Protein AF-A0A2D4NX53-F1 (afdb_monomer_lite)

pLDDT: mean 83.32, std 18.95, range [32.16, 97.94]

Foldseek 3Di:
DVVLLVLLVVLVVCVVLQVAQVNVVSLVVCVAPLNVVLVVVVVPDDPVSVVSSVVSVVCQPPPPLSVSVVCVQQVPFPDPDPLPPPDDDDDDDDDDDQRQHHHNCVSLVVVLVVLPVVDPQADPPRHGDVVSVVNNVSSVVVVVVNVVSNVPDDDDDDVVVVVVVVPDDDDDSVRSNVVSCVVPPDPVPDDD

Secondary structure (DSSP, 8-state):
-HHHHHHHHHHHHHHHTTBHHHHHHHHHHHHSHHHHT-HHHHHTS-HHHHHHHHHHHHTT--TTTTHHHHHHHHTTTT---TTS--S----PPP-------B--HHHHHHHHHHHHHHS-SEEGGGEE-HHHHHHHHHHHHHHHHHHHHHTT------HHHHHHHHTSPPPPHHHHHHHHHHHS--GGG---

Organism: Micrurus surinamensis (NCBI:txid129470)

Radius of gyration: 21.43 Å; chains: 1; bounding box: 48×53×54 Å

Structure (mmCIF, N/CA/C/O backbone):
data_AF-A0A2D4NX53-F1
#
_entry.id   AF-A0A2D4NX53-F1
#
loop_
_atom_site.group_PDB
_atom_site.id
_atom_site.type_symbol
_atom_site.label_atom_id
_atom_site.label_alt_id
_atom_site.label_comp_id
_atom_site.label_asym_id
_atom_site.label_entity_id
_atom_site.label_seq_id
_atom_site.pdbx_PDB_ins_code
_atom_site.Cartn_x
_atom_site.Cartn_y
_atom_site.Cartn_z
_atom_site.occupancy
_atom_site.B_iso_or_equiv
_atom_site.auth_seq_id
_atom_site.auth_comp_id
_atom_site.auth_asym_id
_atom_site.auth_atom_id
_atom_site.pdbx_PDB_model_num
ATOM 1 N N . ALA A 1 1 ? 14.267 -2.374 -16.738 1.00 88.69 1 ALA A N 1
ATOM 2 C CA . ALA A 1 1 ? 14.916 -1.382 -15.854 1.00 88.69 1 ALA A CA 1
ATOM 3 C C . ALA A 1 1 ? 14.133 -0.070 -15.796 1.00 88.69 1 ALA A C 1
ATOM 5 O O . ALA A 1 1 ? 13.622 0.245 -14.732 1.00 88.69 1 ALA A O 1
ATOM 6 N N . HIS A 1 2 ? 13.942 0.636 -16.919 1.00 96.00 2 HIS A N 1
ATOM 7 C CA . HIS A 1 2 ? 13.293 1.959 -16.938 1.00 96.00 2 HIS A CA 1
ATOM 8 C C . HIS A 1 2 ? 11.902 2.016 -16.270 1.00 96.00 2 HIS A C 1
ATOM 10 O O . HIS A 1 2 ? 11.605 2.949 -15.530 1.00 96.00 2 HIS A O 1
ATOM 16 N N . LEU A 1 3 ? 11.062 0.989 -16.457 1.00 96.31 3 LEU A N 1
ATOM 17 C CA . LEU A 1 3 ? 9.762 0.910 -15.774 1.00 96.31 3 LEU A CA 1
ATOM 18 C C . LEU A 1 3 ? 9.896 0.815 -14.244 1.00 96.31 3 LEU A C 1
ATOM 20 O O . LEU A 1 3 ? 9.135 1.466 -13.535 1.00 96.31 3 LEU A O 1
ATOM 24 N N . LEU A 1 4 ? 10.874 0.057 -13.729 1.00 96.50 4 LEU A N 1
ATOM 25 C CA . LEU A 1 4 ? 11.139 -0.009 -12.285 1.00 96.50 4 LEU A CA 1
ATOM 26 C C . LEU A 1 4 ? 11.590 1.354 -11.761 1.00 96.50 4 LEU A C 1
ATOM 28 O O . LEU A 1 4 ? 11.093 1.817 -10.739 1.00 96.50 4 LEU A O 1
ATOM 32 N N . GLU A 1 5 ? 12.484 2.027 -12.487 1.00 97.50 5 GLU A N 1
ATOM 33 C CA . GLU A 1 5 ? 12.945 3.369 -12.125 1.00 97.50 5 GLU A CA 1
ATOM 34 C C . GLU A 1 5 ? 11.786 4.359 -12.057 1.00 97.50 5 GLU A C 1
ATOM 36 O O . GLU A 1 5 ? 11.667 5.110 -11.088 1.00 97.50 5 GLU A O 1
ATOM 41 N N . LYS A 1 6 ? 10.888 4.311 -13.047 1.00 97.62 6 LYS A N 1
ATOM 42 C CA . LYS A 1 6 ? 9.701 5.158 -13.082 1.00 97.62 6 LYS A CA 1
ATOM 43 C C . LYS A 1 6 ? 8.789 4.908 -11.881 1.00 97.62 6 LYS A C 1
ATOM 45 O O . LYS A 1 6 ? 8.356 5.871 -11.253 1.00 97.62 6 LYS A O 1
ATOM 50 N N . TRP A 1 7 ? 8.526 3.652 -11.521 1.00 97.94 7 TRP A N 1
ATOM 51 C CA . TRP A 1 7 ? 7.705 3.326 -10.349 1.00 97.94 7 TRP A CA 1
ATOM 52 C C . TRP A 1 7 ? 8.353 3.744 -9.028 1.00 97.94 7 TRP A C 1
ATOM 54 O O . TRP A 1 7 ? 7.657 4.245 -8.149 1.00 97.94 7 TRP A O 1
ATOM 64 N N . ILE A 1 8 ? 9.678 3.642 -8.903 1.00 97.56 8 ILE A N 1
ATOM 65 C CA . ILE A 1 8 ? 10.407 4.139 -7.725 1.00 97.56 8 ILE A CA 1
ATOM 66 C C . ILE A 1 8 ? 10.317 5.671 -7.629 1.00 97.56 8 ILE A C 1
ATOM 68 O O . ILE A 1 8 ? 10.127 6.216 -6.542 1.00 97.56 8 ILE A O 1
ATOM 72 N N . GLN A 1 9 ? 10.392 6.383 -8.756 1.00 97.62 9 GLN A N 1
ATOM 73 C CA . GLN A 1 9 ? 10.167 7.832 -8.780 1.00 97.62 9 GLN A CA 1
ATOM 74 C C . GLN A 1 9 ? 8.735 8.191 -8.371 1.00 97.62 9 GLN A C 1
ATOM 76 O O . GLN A 1 9 ? 8.547 9.112 -7.577 1.00 97.62 9 GLN A O 1
ATOM 81 N N . ILE A 1 10 ? 7.733 7.460 -8.875 1.00 97.75 10 ILE A N 1
ATOM 82 C CA . ILE A 1 10 ? 6.325 7.649 -8.495 1.00 97.75 10 ILE A CA 1
ATOM 83 C C . ILE A 1 10 ? 6.145 7.406 -6.992 1.00 97.75 10 ILE A C 1
ATOM 85 O O . ILE A 1 10 ? 5.518 8.225 -6.327 1.00 97.75 10 ILE A O 1
ATOM 89 N N . ALA A 1 11 ? 6.759 6.361 -6.431 1.00 97.44 11 ALA A N 1
ATOM 90 C CA . ALA A 1 11 ? 6.771 6.126 -4.988 1.00 97.44 11 ALA A CA 1
ATOM 91 C C . ALA A 1 11 ? 7.357 7.330 -4.224 1.00 97.44 11 ALA A C 1
ATOM 93 O O . ALA A 1 11 ? 6.760 7.807 -3.260 1.00 97.44 11 ALA A O 1
ATOM 94 N N . GLY A 1 12 ? 8.468 7.900 -4.700 1.00 96.06 12 GLY A N 1
ATOM 95 C CA . GLY A 1 12 ? 9.024 9.141 -4.151 1.00 96.06 12 GLY A CA 1
ATOM 96 C C . GLY A 1 12 ? 8.033 10.315 -4.167 1.00 96.06 12 GLY A C 1
ATOM 97 O O . GLY A 1 12 ? 7.919 11.033 -3.175 1.00 96.06 12 GLY A O 1
ATOM 98 N N . GLN A 1 13 ? 7.255 10.474 -5.242 1.00 96.31 13 GLN A N 1
ATOM 99 C CA . GLN A 1 13 ? 6.197 11.492 -5.313 1.00 96.31 13 GLN A CA 1
ATOM 100 C C . GLN A 1 13 ? 5.045 11.200 -4.342 1.00 96.31 13 GLN A C 1
ATOM 102 O O . GLN A 1 13 ? 4.570 12.113 -3.670 1.00 96.31 13 GLN A O 1
ATOM 107 N N . CYS A 1 14 ? 4.633 9.937 -4.189 1.00 95.00 14 CYS A N 1
ATOM 108 C CA . CYS A 1 14 ? 3.650 9.546 -3.176 1.00 95.00 14 CYS A CA 1
ATOM 109 C C . CYS A 1 14 ? 4.136 9.886 -1.759 1.00 95.00 14 CYS A C 1
ATOM 111 O O . CYS A 1 14 ? 3.351 10.389 -0.956 1.00 95.00 14 CYS A O 1
ATOM 113 N N . ARG A 1 15 ? 5.431 9.691 -1.460 1.00 92.38 15 ARG A N 1
ATOM 114 C CA . ARG A 1 15 ? 6.030 10.101 -0.178 1.00 92.38 15 ARG A CA 1
ATOM 115 C C . ARG A 1 15 ? 5.965 11.613 0.030 1.00 92.38 15 ARG A C 1
ATOM 117 O O . ARG A 1 15 ? 5.616 12.041 1.131 1.00 92.38 15 ARG A O 1
ATOM 124 N N . ALA A 1 16 ? 6.298 12.396 -0.997 1.00 91.62 16 ALA A N 1
ATOM 125 C CA . ALA A 1 16 ? 6.259 13.858 -0.948 1.00 91.62 16 ALA A CA 1
ATOM 126 C C . ALA A 1 16 ? 4.829 14.388 -0.751 1.00 91.62 16 ALA A C 1
ATOM 128 O O . ALA A 1 16 ? 4.609 15.297 0.041 1.00 91.62 16 ALA A O 1
ATOM 129 N N . LEU A 1 17 ? 3.844 13.754 -1.394 1.00 92.06 17 LEU A N 1
ATOM 130 C CA . LEU A 1 17 ? 2.420 14.052 -1.220 1.00 92.06 17 LEU A CA 1
ATOM 131 C C . LEU A 1 17 ? 1.829 13.487 0.079 1.00 92.06 17 LEU A C 1
ATOM 133 O O . LEU A 1 17 ? 0.631 13.627 0.296 1.00 92.06 17 LEU A O 1
ATOM 137 N N . ARG A 1 18 ? 2.617 12.810 0.924 1.00 90.94 18 ARG A N 1
ATOM 138 C CA . ARG A 1 18 ? 2.132 12.120 2.135 1.00 90.94 18 ARG A CA 1
ATOM 139 C C . ARG A 1 18 ? 1.000 11.120 1.854 1.00 90.94 18 ARG A C 1
ATOM 141 O O . ARG A 1 18 ? 0.143 10.872 2.700 1.00 90.94 18 ARG A O 1
ATOM 148 N N . ASN A 1 19 ? 1.010 10.513 0.668 1.00 94.00 19 ASN A N 1
ATOM 149 C CA . ASN A 1 19 ? 0.158 9.381 0.333 1.00 94.00 19 ASN A CA 1
ATOM 150 C C . ASN A 1 19 ? 0.895 8.076 0.661 1.00 94.00 19 ASN A C 1
ATOM 152 O O . ASN A 1 19 ? 1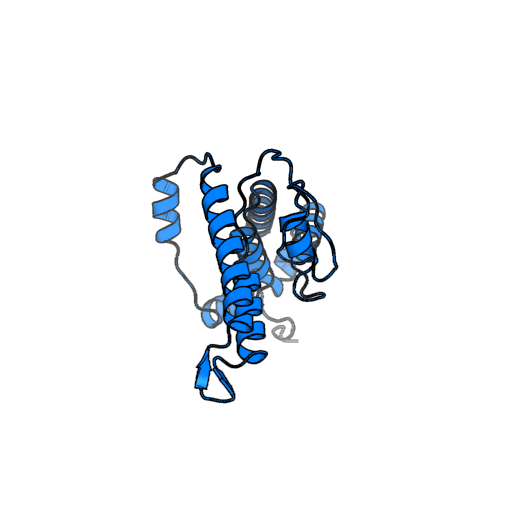.501 7.432 -0.201 1.00 94.00 19 ASN A O 1
ATOM 156 N N . PHE A 1 20 ? 0.858 7.711 1.941 1.00 92.06 20 PHE A N 1
ATOM 157 C CA . PHE A 1 20 ? 1.510 6.517 2.472 1.00 92.06 20 PHE A CA 1
ATOM 158 C C . PHE A 1 20 ? 0.825 5.232 2.011 1.00 92.06 20 PHE A C 1
ATOM 160 O O . PHE A 1 20 ? 1.507 4.228 1.824 1.00 92.06 20 PHE A O 1
ATOM 167 N N . SER A 1 21 ? -0.485 5.271 1.747 1.00 94.00 21 SER A N 1
ATOM 168 C CA . SER A 1 21 ? -1.210 4.120 1.200 1.00 94.00 21 SER A CA 1
ATOM 169 C C . SER A 1 21 ? -0.663 3.696 -0.165 1.00 94.00 21 SER A C 1
ATOM 171 O O . SER A 1 21 ? -0.314 2.534 -0.359 1.00 94.00 21 SER A O 1
ATOM 173 N N . SER A 1 22 ? -0.566 4.625 -1.121 1.00 96.06 22 SER A N 1
ATOM 174 C CA . SER A 1 22 ? -0.050 4.310 -2.460 1.00 96.06 22 SER A CA 1
ATOM 175 C C . SER A 1 22 ? 1.453 4.053 -2.454 1.00 96.06 22 SER A C 1
ATOM 177 O O . SER A 1 22 ? 1.920 3.192 -3.193 1.00 96.06 22 SER A O 1
ATOM 179 N N . LEU A 1 23 ? 2.207 4.758 -1.604 1.00 95.69 23 LEU A N 1
ATOM 180 C CA . LEU A 1 23 ? 3.628 4.484 -1.409 1.00 95.69 23 LEU A CA 1
ATOM 181 C C . LEU A 1 23 ? 3.852 3.030 -0.977 1.00 95.69 23 LEU A C 1
ATOM 183 O O . LEU A 1 23 ? 4.628 2.330 -1.623 1.00 95.69 23 LEU A O 1
ATOM 187 N N . TYR A 1 24 ? 3.148 2.570 0.062 1.00 94.25 24 TYR A N 1
ATOM 188 C CA . TYR A 1 24 ? 3.252 1.189 0.526 1.00 94.25 24 TYR A CA 1
ATOM 189 C C . TYR A 1 24 ? 2.844 0.204 -0.571 1.00 94.25 24 TYR A C 1
ATOM 191 O O . TYR A 1 24 ? 3.611 -0.698 -0.881 1.00 94.25 24 TYR A O 1
ATOM 199 N N . ALA A 1 25 ? 1.715 0.439 -1.250 1.00 96.19 25 ALA A N 1
ATOM 200 C CA . ALA A 1 25 ? 1.255 -0.429 -2.336 1.00 96.19 25 ALA A CA 1
ATOM 201 C C . ALA A 1 25 ? 2.303 -0.605 -3.453 1.00 96.19 25 ALA A C 1
ATOM 203 O O . ALA A 1 25 ? 2.531 -1.724 -3.914 1.00 96.19 25 ALA A O 1
ATOM 204 N N . ILE A 1 26 ? 2.976 0.476 -3.870 1.00 97.31 26 ILE A N 1
ATOM 205 C CA . ILE A 1 26 ? 4.038 0.405 -4.886 1.00 97.31 26 ILE A CA 1
ATOM 206 C C . ILE A 1 26 ? 5.251 -0.361 -4.350 1.00 97.31 26 ILE A C 1
ATOM 208 O O . ILE A 1 26 ? 5.789 -1.216 -5.052 1.00 97.31 26 ILE A O 1
ATOM 212 N N . LEU A 1 27 ? 5.692 -0.073 -3.121 1.00 95.69 27 LEU A N 1
ATOM 213 C CA . LEU A 1 27 ? 6.845 -0.750 -2.524 1.00 95.69 27 LEU A CA 1
ATOM 214 C C . LEU A 1 27 ? 6.589 -2.252 -2.367 1.00 95.69 27 LEU A C 1
ATOM 216 O O . LEU A 1 27 ? 7.402 -3.042 -2.841 1.00 95.69 27 LEU A O 1
ATOM 220 N N . SER A 1 28 ? 5.442 -2.643 -1.812 1.00 94.56 28 SER A N 1
ATOM 221 C CA . SER A 1 28 ? 5.039 -4.045 -1.668 1.00 94.56 28 SER A CA 1
ATOM 222 C C . SER A 1 28 ? 4.941 -4.752 -3.020 1.00 94.56 28 SER A C 1
ATOM 224 O O . S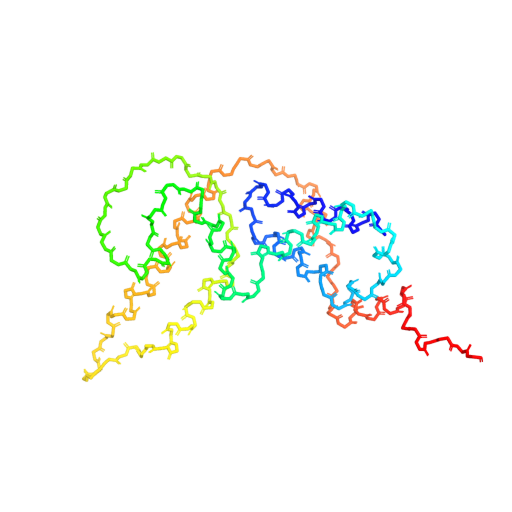ER A 1 28 ? 5.402 -5.883 -3.153 1.00 94.56 28 SER A O 1
ATOM 226 N N . ALA A 1 29 ? 4.424 -4.087 -4.061 1.00 96.00 29 ALA A N 1
ATOM 227 C CA . ALA A 1 29 ? 4.395 -4.654 -5.408 1.00 96.00 29 ALA A CA 1
ATOM 228 C C . ALA A 1 29 ? 5.812 -4.900 -5.955 1.00 96.00 29 ALA A C 1
ATOM 230 O O . ALA A 1 29 ? 6.099 -5.988 -6.457 1.00 96.00 29 ALA A O 1
ATOM 231 N N . LEU A 1 30 ? 6.723 -3.931 -5.813 1.00 96.44 30 LEU A N 1
ATOM 232 C CA . LEU A 1 30 ? 8.123 -4.063 -6.239 1.00 96.44 30 LEU A CA 1
ATOM 233 C C . LEU A 1 30 ? 8.899 -5.120 -5.432 1.00 96.44 30 LEU A C 1
ATOM 235 O O . LEU A 1 30 ? 9.822 -5.738 -5.965 1.00 96.44 30 LEU A O 1
ATOM 239 N N . GLN A 1 31 ? 8.529 -5.326 -4.167 1.00 95.06 31 GLN A N 1
ATOM 240 C CA . GLN A 1 31 ? 9.089 -6.348 -3.277 1.00 95.06 31 GLN A CA 1
ATOM 241 C C . GLN A 1 31 ? 8.442 -7.728 -3.458 1.00 95.06 31 GLN A C 1
ATOM 243 O O . GLN A 1 31 ? 8.990 -8.714 -2.970 1.00 95.06 31 GLN A O 1
ATOM 248 N N . SER A 1 32 ? 7.320 -7.826 -4.178 1.00 95.31 32 SER A N 1
ATOM 249 C CA . SER A 1 32 ? 6.665 -9.105 -4.449 1.00 95.31 32 SER A CA 1
ATOM 250 C C . SER A 1 32 ? 7.597 -10.067 -5.188 1.00 95.31 32 SER A C 1
ATOM 252 O O . SER A 1 32 ? 8.436 -9.658 -6.000 1.00 95.31 32 SER A O 1
ATOM 254 N N . ASN A 1 33 ? 7.412 -11.368 -4.959 1.00 93.25 33 ASN A N 1
ATOM 255 C CA . ASN A 1 33 ? 8.258 -12.412 -5.539 1.00 93.25 33 ASN A CA 1
ATOM 256 C C . ASN A 1 33 ? 8.367 -12.311 -7.064 1.00 93.25 33 ASN A C 1
ATOM 258 O O . ASN A 1 33 ? 9.451 -12.495 -7.614 1.00 93.25 33 ASN A O 1
ATOM 262 N N . SER A 1 34 ? 7.267 -11.976 -7.743 1.00 95.19 34 SER A N 1
ATOM 263 C CA . SER A 1 34 ? 7.218 -11.847 -9.203 1.00 95.19 34 SER A CA 1
ATOM 264 C C . SER A 1 34 ? 8.124 -10.733 -9.751 1.00 95.19 34 SER A C 1
ATOM 266 O O . SER A 1 34 ? 8.661 -10.871 -10.849 1.00 95.19 34 SER A O 1
ATOM 268 N N . ILE A 1 35 ? 8.375 -9.665 -8.987 1.00 96.12 35 ILE A N 1
ATOM 269 C CA . ILE A 1 35 ? 9.220 -8.542 -9.420 1.00 96.12 35 ILE A CA 1
ATOM 270 C C . ILE A 1 35 ? 10.621 -8.633 -8.808 1.00 96.12 35 ILE A C 1
ATOM 272 O O . ILE A 1 35 ? 11.620 -8.476 -9.514 1.00 96.12 35 ILE A O 1
ATOM 276 N N . TYR A 1 36 ? 10.737 -8.924 -7.512 1.00 94.25 36 TYR A N 1
ATOM 277 C CA . TYR A 1 36 ? 12.011 -8.902 -6.784 1.00 94.25 36 TYR A CA 1
ATOM 278 C C . TYR A 1 36 ? 13.008 -9.988 -7.236 1.00 94.25 36 TYR A C 1
ATOM 280 O O . TYR A 1 36 ? 14.232 -9.855 -7.072 1.00 94.25 36 TYR A O 1
ATOM 288 N N . ARG A 1 37 ? 12.505 -11.069 -7.847 1.00 94.88 37 ARG A N 1
ATOM 289 C CA . ARG A 1 37 ? 13.334 -12.147 -8.405 1.00 94.88 37 ARG A CA 1
ATOM 290 C C . ARG A 1 37 ? 14.078 -11.775 -9.687 1.00 94.88 37 ARG A C 1
ATOM 292 O O . ARG A 1 37 ? 15.045 -12.454 -10.008 1.00 94.88 37 ARG A O 1
ATOM 299 N N . LEU A 1 38 ? 13.664 -10.719 -10.397 1.00 94.94 38 LEU A N 1
ATOM 300 C CA . LEU A 1 38 ? 14.214 -10.308 -11.699 1.00 94.94 38 LEU A CA 1
ATOM 301 C C . LEU A 1 38 ? 15.618 -9.683 -11.562 1.00 94.94 38 LEU A C 1
ATOM 303 O O . LEU A 1 38 ? 15.813 -8.480 -11.761 1.00 94.94 38 LEU A O 1
ATOM 307 N N . LYS A 1 39 ? 16.606 -10.473 -11.122 1.00 94.50 39 LYS A N 1
ATOM 308 C CA . LYS A 1 39 ? 17.931 -9.989 -10.706 1.00 94.50 39 LYS A CA 1
ATOM 309 C C . LYS A 1 39 ? 18.658 -9.247 -11.821 1.00 94.50 39 LYS A C 1
ATOM 311 O O . LYS A 1 39 ? 19.321 -8.251 -11.528 1.00 94.50 39 LYS A O 1
ATOM 316 N N . ARG A 1 40 ? 18.512 -9.667 -13.083 1.00 94.06 40 ARG A N 1
ATOM 317 C CA . ARG A 1 40 ? 19.158 -8.985 -14.218 1.00 94.06 40 ARG A CA 1
ATOM 318 C C . ARG A 1 40 ? 18.520 -7.619 -14.445 1.00 94.06 40 ARG A C 1
ATOM 320 O O . ARG A 1 40 ? 19.229 -6.623 -14.588 1.00 94.06 40 ARG A O 1
ATOM 327 N N . THR A 1 41 ? 17.191 -7.549 -14.395 1.00 95.19 41 THR A N 1
ATOM 328 C CA . THR A 1 41 ? 16.451 -6.289 -14.511 1.00 95.19 41 THR A CA 1
ATOM 329 C C . THR A 1 41 ? 16.798 -5.320 -13.380 1.00 95.19 41 THR A C 1
ATOM 331 O O . THR A 1 41 ? 17.019 -4.142 -13.660 1.00 95.19 41 THR A O 1
ATOM 334 N N . TRP A 1 42 ? 16.900 -5.795 -12.132 1.00 95.75 42 TRP A N 1
ATOM 335 C CA . TRP A 1 42 ? 17.310 -4.984 -10.977 1.00 95.75 42 TRP A CA 1
ATOM 336 C C . TRP A 1 42 ? 18.772 -4.529 -11.049 1.00 95.75 42 TRP A C 1
ATOM 338 O O . TRP A 1 42 ? 19.082 -3.411 -10.637 1.00 95.75 42 TRP A O 1
ATOM 348 N N . ALA A 1 43 ? 19.673 -5.349 -11.595 1.00 95.25 43 ALA A N 1
ATOM 349 C CA . ALA A 1 43 ? 21.070 -4.966 -11.801 1.00 95.25 43 ALA A CA 1
ATOM 350 C C . ALA A 1 43 ? 21.214 -3.804 -12.799 1.00 95.25 43 ALA A C 1
ATOM 352 O O . ALA A 1 43 ? 22.087 -2.954 -12.623 1.00 95.25 43 ALA A O 1
ATOM 353 N N . ALA A 1 44 ? 20.324 -3.738 -13.794 1.00 96.00 44 ALA A N 1
ATOM 354 C CA . ALA A 1 44 ? 20.274 -2.674 -14.794 1.00 96.00 44 ALA A CA 1
ATOM 355 C C . ALA A 1 44 ? 19.606 -1.370 -14.304 1.00 96.00 44 ALA A C 1
ATOM 357 O O . ALA A 1 44 ? 19.600 -0.388 -15.039 1.00 96.00 44 ALA A O 1
ATOM 358 N N . VAL A 1 45 ? 19.042 -1.337 -13.089 1.00 96.31 45 VAL A N 1
ATOM 359 C CA . VAL A 1 45 ? 18.502 -0.111 -12.472 1.00 96.31 45 VAL A CA 1
ATOM 360 C C . VAL A 1 45 ? 19.646 0.748 -11.929 1.00 96.31 45 VAL A C 1
ATOM 362 O O . VAL A 1 45 ? 20.553 0.240 -11.248 1.00 96.31 45 VAL A O 1
ATOM 365 N N . ASN A 1 46 ? 19.571 2.062 -12.158 1.00 95.50 46 ASN A N 1
ATOM 366 C CA . ASN A 1 46 ? 20.528 3.027 -11.619 1.00 95.50 46 ASN A CA 1
ATOM 367 C C . ASN A 1 46 ? 20.723 2.844 -10.094 1.00 95.50 46 ASN A C 1
ATOM 369 O O . ASN A 1 46 ? 19.773 2.636 -9.333 1.00 95.50 46 ASN A O 1
ATOM 373 N N . LYS A 1 47 ? 21.983 2.909 -9.643 1.00 94.69 47 LYS A N 1
ATOM 374 C CA . LYS A 1 47 ? 22.373 2.809 -8.229 1.00 94.69 47 LYS A CA 1
ATOM 375 C C . LYS A 1 47 ? 21.644 3.828 -7.344 1.00 94.69 47 LYS A C 1
ATOM 377 O O . LYS A 1 47 ? 21.195 3.452 -6.263 1.00 94.69 47 LYS A O 1
ATOM 382 N N . ASP A 1 48 ? 21.462 5.063 -7.804 1.00 95.31 48 ASP A N 1
ATOM 383 C CA . ASP A 1 48 ? 20.792 6.123 -7.037 1.00 95.31 48 ASP A CA 1
ATOM 384 C C . ASP A 1 48 ? 19.303 5.828 -6.848 1.00 95.31 48 ASP A C 1
ATOM 386 O O . ASP A 1 48 ? 18.743 5.986 -5.758 1.00 95.31 48 ASP A O 1
ATOM 390 N N . THR A 1 49 ? 18.659 5.321 -7.899 1.00 94.62 49 THR A N 1
ATOM 391 C CA . THR A 1 49 ? 17.257 4.905 -7.850 1.00 94.62 49 THR A CA 1
ATOM 392 C C . THR A 1 49 ? 17.079 3.693 -6.942 1.00 94.62 49 THR A C 1
ATOM 394 O O . THR A 1 49 ? 16.161 3.675 -6.125 1.00 94.62 49 THR A O 1
ATOM 397 N N . ARG A 1 50 ? 18.002 2.721 -6.985 1.00 93.31 50 ARG A N 1
ATOM 398 C CA . ARG A 1 50 ? 18.016 1.605 -6.026 1.00 93.31 50 ARG A CA 1
ATOM 399 C C . ARG A 1 50 ? 18.192 2.086 -4.588 1.00 93.31 50 ARG A C 1
ATOM 401 O O . ARG A 1 50 ? 17.452 1.647 -3.718 1.00 93.31 50 ARG A O 1
ATOM 408 N N . SER A 1 51 ? 19.120 3.008 -4.331 1.00 94.50 51 SER A N 1
ATOM 409 C CA . SER A 1 51 ? 19.314 3.605 -3.001 1.00 94.50 51 SER A CA 1
ATOM 410 C C . SER A 1 51 ? 18.044 4.304 -2.503 1.00 94.50 51 SER A C 1
ATOM 412 O O . SER A 1 51 ? 17.632 4.115 -1.360 1.00 94.50 51 SER A O 1
ATOM 414 N N . SER A 1 52 ? 17.366 5.044 -3.383 1.00 94.38 52 SER A N 1
ATOM 415 C CA . SER A 1 52 ? 16.086 5.693 -3.074 1.00 94.38 52 SER A CA 1
ATOM 416 C C . SER A 1 52 ? 14.999 4.676 -2.723 1.00 94.38 52 SER A C 1
ATOM 418 O O . SER A 1 52 ? 14.295 4.856 -1.733 1.00 94.38 52 SER A O 1
ATOM 420 N N . PHE A 1 53 ? 14.899 3.576 -3.473 1.00 94.62 53 PHE A N 1
ATOM 421 C CA . PHE A 1 53 ? 13.982 2.477 -3.167 1.00 94.62 53 PHE A CA 1
ATOM 422 C C . PHE A 1 53 ? 14.244 1.861 -1.787 1.00 94.62 53 PHE A C 1
ATOM 424 O O . PHE A 1 53 ? 13.302 1.669 -1.018 1.00 94.62 53 PHE A O 1
ATOM 431 N N . TRP A 1 54 ? 15.510 1.614 -1.433 1.00 91.88 54 TRP A N 1
ATOM 432 C CA . TRP A 1 54 ? 15.865 1.111 -0.103 1.00 91.88 54 TRP A CA 1
ATOM 433 C C . TRP A 1 54 ? 15.461 2.089 1.001 1.00 91.88 54 TRP A C 1
ATOM 435 O O . TRP A 1 54 ? 14.799 1.680 1.950 1.00 91.88 54 TRP A O 1
ATOM 445 N N . LYS A 1 55 ? 15.772 3.384 0.851 1.00 91.44 55 LYS A N 1
ATOM 446 C CA . LYS A 1 55 ? 15.376 4.428 1.813 1.00 91.44 55 LYS A CA 1
ATOM 447 C C . LYS A 1 55 ? 13.859 4.507 1.993 1.00 91.44 55 LYS A C 1
ATOM 449 O O . LYS A 1 55 ? 13.387 4.599 3.119 1.00 91.44 55 LYS A O 1
ATOM 454 N N . LEU A 1 56 ? 13.098 4.450 0.898 1.00 92.00 56 LEU A N 1
ATOM 455 C CA . LEU A 1 56 ? 11.633 4.446 0.947 1.00 92.00 56 LEU A CA 1
ATOM 456 C C . LEU A 1 56 ? 11.090 3.184 1.629 1.00 92.00 56 LEU A C 1
ATOM 458 O O . LEU A 1 56 ? 10.135 3.275 2.391 1.00 92.00 56 LEU A O 1
ATOM 462 N N . SER A 1 57 ? 11.719 2.029 1.405 1.00 89.25 57 SER A N 1
ATOM 463 C CA . SER A 1 57 ? 11.321 0.759 2.026 1.00 89.25 57 SER A CA 1
ATOM 464 C C . SER A 1 57 ? 11.493 0.766 3.548 1.00 89.25 57 SER A C 1
ATOM 466 O O . SER A 1 57 ? 10.656 0.211 4.251 1.00 89.25 57 SER A O 1
ATOM 468 N N . GLN A 1 58 ? 12.520 1.447 4.073 1.00 87.00 58 GLN A N 1
ATOM 469 C CA . GLN A 1 58 ? 12.753 1.562 5.523 1.00 87.00 58 GLN A CA 1
ATOM 470 C C . GLN A 1 58 ? 11.627 2.299 6.271 1.00 87.00 58 GLN A C 1
ATOM 472 O O . GLN A 1 58 ? 11.463 2.116 7.475 1.00 87.00 58 GLN A O 1
ATOM 477 N N . ILE A 1 59 ? 10.818 3.105 5.573 1.00 83.81 59 ILE A N 1
ATOM 478 C CA . ILE A 1 59 ? 9.662 3.797 6.168 1.00 83.81 59 ILE A CA 1
ATOM 479 C C . ILE A 1 59 ? 8.619 2.794 6.674 1.00 83.81 59 ILE A C 1
ATOM 481 O O . ILE A 1 59 ? 7.964 3.048 7.681 1.00 83.81 59 ILE A O 1
ATOM 485 N N . PHE A 1 60 ? 8.466 1.662 5.988 1.00 79.44 60 PHE A N 1
ATOM 486 C CA . PHE A 1 60 ? 7.474 0.635 6.308 1.00 79.44 60 PHE A CA 1
ATOM 487 C C . PHE A 1 60 ? 8.117 -0.652 6.807 1.00 79.44 60 PHE A C 1
ATOM 489 O O . PHE A 1 60 ? 7.526 -1.720 6.644 1.00 79.44 60 PHE A O 1
ATOM 496 N N . SER A 1 61 ? 9.310 -0.572 7.407 1.00 76.62 61 SER A N 1
ATOM 497 C CA . SER A 1 61 ? 9.864 -1.744 8.074 1.00 76.62 61 SER A CA 1
ATOM 498 C C . SER A 1 61 ? 8.858 -2.273 9.106 1.00 76.62 61 SER A C 1
ATOM 500 O O . SER A 1 61 ? 8.090 -1.516 9.709 1.00 76.62 61 SER A O 1
ATOM 502 N N . GLU A 1 62 ? 8.800 -3.594 9.250 1.00 66.00 62 GLU A N 1
ATOM 503 C CA . GLU A 1 62 ? 7.884 -4.270 10.183 1.00 66.00 62 GLU A CA 1
ATOM 504 C C . GLU A 1 62 ? 8.314 -4.088 11.648 1.00 66.00 62 GLU A C 1
ATOM 506 O O . GLU A 1 62 ? 7.618 -4.511 12.574 1.00 66.00 62 GLU A O 1
ATOM 511 N N . ASP A 1 63 ? 9.437 -3.400 11.867 1.00 63.75 63 ASP A N 1
ATOM 512 C CA . ASP A 1 63 ? 9.989 -3.112 13.179 1.00 63.75 63 ASP A CA 1
ATOM 513 C C . ASP A 1 63 ? 8.948 -2.411 14.060 1.00 63.75 63 ASP A C 1
ATOM 515 O O . ASP A 1 63 ? 8.388 -1.359 13.721 1.00 63.75 63 ASP A O 1
ATOM 519 N N . HIS A 1 64 ? 8.686 -3.029 15.215 1.00 56.66 64 HIS A N 1
ATOM 520 C CA . HIS A 1 64 ? 7.808 -2.512 16.260 1.00 56.66 64 HIS A CA 1
ATOM 521 C C . HIS A 1 64 ? 6.414 -2.063 15.760 1.00 56.66 64 HIS A C 1
ATOM 523 O O . HIS A 1 64 ? 5.905 -1.026 16.175 1.00 56.66 64 HIS A O 1
ATOM 529 N N . ASN A 1 65 ? 5.751 -2.856 14.907 1.00 62.66 65 ASN A N 1
ATOM 530 C CA . ASN A 1 65 ? 4.415 -2.531 14.375 1.00 62.66 65 ASN A CA 1
ATOM 531 C C . ASN A 1 65 ? 4.436 -1.265 13.489 1.00 62.66 65 ASN A C 1
ATOM 533 O O . ASN A 1 65 ? 3.579 -0.393 13.602 1.00 62.66 65 ASN A O 1
ATOM 537 N N . HIS A 1 66 ? 5.417 -1.154 12.590 1.00 68.12 66 HIS A N 1
ATOM 538 C CA . HIS A 1 66 ? 5.578 -0.023 11.665 1.00 68.12 66 HIS A CA 1
ATOM 539 C C . HIS A 1 66 ? 5.832 1.332 12.353 1.00 68.12 66 HIS A C 1
ATOM 541 O O . HIS A 1 66 ? 5.286 2.354 11.917 1.00 68.12 66 HIS A O 1
ATOM 547 N N . LEU A 1 67 ? 6.659 1.372 13.412 1.00 63.12 67 LEU A N 1
ATOM 548 C CA . LEU A 1 67 ? 6.954 2.616 14.149 1.00 63.12 67 LEU A CA 1
ATOM 549 C C . LEU A 1 67 ? 7.405 3.750 13.235 1.00 63.12 67 LEU A C 1
ATOM 551 O O . LEU A 1 67 ? 6.895 4.852 13.373 1.00 63.12 67 LEU A O 1
ATOM 555 N N . ASN A 1 68 ? 8.285 3.488 12.267 1.00 64.31 68 ASN A N 1
ATOM 556 C CA . ASN A 1 68 ? 8.804 4.528 11.374 1.00 64.31 68 ASN A CA 1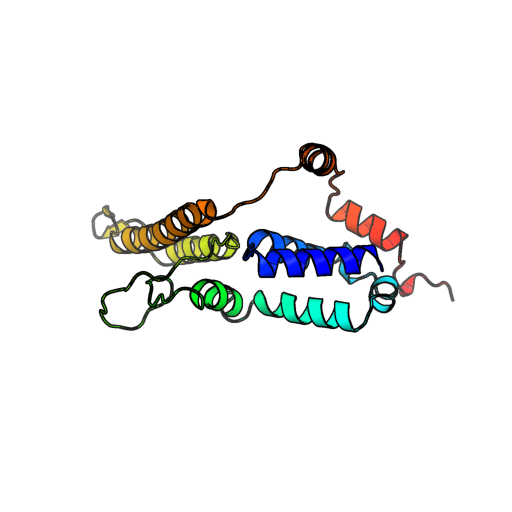
ATOM 557 C C . ASN A 1 68 ? 7.681 5.218 10.584 1.00 64.31 68 ASN A C 1
ATOM 559 O O . ASN A 1 68 ? 7.632 6.445 10.491 1.00 64.31 68 ASN A O 1
ATOM 563 N N . CYS A 1 69 ? 6.730 4.445 10.052 1.00 67.38 69 CYS A N 1
ATOM 564 C CA . CYS A 1 69 ? 5.570 5.000 9.365 1.00 67.38 69 CYS A CA 1
ATOM 565 C C . CYS A 1 69 ? 4.672 5.766 10.342 1.00 67.38 69 CYS A C 1
ATOM 567 O O . CYS A 1 69 ? 4.190 6.847 10.005 1.00 67.38 69 CYS A O 1
ATOM 569 N N . ARG A 1 70 ? 4.448 5.230 11.549 1.00 70.88 70 ARG A N 1
ATOM 570 C CA . ARG A 1 70 ? 3.630 5.875 12.589 1.00 70.88 70 ARG A CA 1
ATOM 571 C C . ARG A 1 70 ? 4.249 7.199 13.039 1.00 70.88 70 ARG A C 1
ATOM 573 O O . ARG A 1 70 ? 3.552 8.203 13.080 1.00 70.88 70 ARG A O 1
ATOM 580 N N . GLU A 1 71 ? 5.552 7.239 13.283 1.00 67.00 71 GLU A N 1
ATOM 581 C CA . GLU A 1 71 ? 6.290 8.453 13.627 1.00 67.00 71 GLU A CA 1
ATOM 582 C C . GLU A 1 71 ? 6.235 9.481 12.504 1.00 67.00 71 GLU A C 1
ATOM 584 O O . GLU A 1 71 ? 5.928 10.635 12.760 1.00 67.00 71 GLU A O 1
ATOM 589 N N . ILE A 1 72 ? 6.430 9.084 11.247 1.00 69.56 72 ILE A N 1
ATOM 590 C CA . ILE A 1 72 ? 6.341 10.005 10.104 1.00 69.56 72 ILE A CA 1
ATOM 591 C C . ILE A 1 72 ? 4.916 10.564 9.919 1.00 69.56 72 ILE A C 1
ATOM 593 O O . ILE A 1 72 ? 4.733 11.709 9.479 1.00 69.56 72 ILE A O 1
ATOM 597 N N . LEU A 1 73 ? 3.889 9.778 10.255 1.00 67.62 73 LEU A N 1
ATOM 598 C CA . LEU A 1 73 ? 2.508 10.258 10.304 1.00 67.62 73 LEU A CA 1
ATOM 599 C C . LEU A 1 73 ? 2.312 11.311 11.415 1.00 67.62 73 LEU A C 1
ATOM 601 O O . LEU A 1 73 ? 1.491 12.206 11.228 1.00 67.62 73 LEU A O 1
ATOM 605 N N . LEU A 1 74 ? 3.086 11.247 12.507 1.00 62.59 74 LEU A N 1
ATOM 606 C CA . LEU A 1 74 ? 2.998 12.135 13.677 1.00 62.59 74 LEU A CA 1
ATOM 607 C C . LEU A 1 74 ? 3.948 13.349 13.649 1.00 62.59 74 LEU A C 1
ATOM 609 O O . LEU A 1 74 ? 3.607 14.381 14.217 1.00 62.59 74 LEU A O 1
ATOM 613 N N . GLN A 1 75 ? 5.121 13.242 13.016 1.00 55.56 75 GLN A N 1
ATOM 614 C CA . GLN A 1 75 ? 6.243 14.191 13.130 1.00 55.56 75 GLN A CA 1
ATOM 615 C C . GLN A 1 75 ? 6.063 15.526 12.376 1.00 55.56 75 GLN A C 1
ATOM 617 O O . GLN A 1 75 ? 6.915 16.398 12.497 1.00 55.56 75 GLN A O 1
ATOM 622 N N . GLU A 1 76 ? 4.980 15.733 11.618 1.00 49.84 76 GLU A N 1
ATOM 623 C CA . GLU A 1 76 ? 4.765 16.984 10.852 1.00 49.84 76 GLU A CA 1
ATOM 624 C C . GLU A 1 76 ? 3.426 17.686 11.140 1.00 49.84 76 GLU A C 1
ATOM 626 O O . GLU A 1 76 ? 2.995 18.571 10.405 1.00 49.84 76 GLU A O 1
ATOM 631 N N . GLY A 1 77 ? 2.786 17.334 12.249 1.00 41.28 77 GLY A N 1
ATOM 632 C CA . GLY A 1 77 ? 1.952 18.264 13.000 1.00 41.28 77 GLY A CA 1
ATOM 633 C C . GLY A 1 77 ? 2.648 18.508 14.331 1.00 41.28 77 GLY A C 1
ATOM 634 O O . GLY A 1 77 ? 3.350 17.626 14.819 1.00 41.28 77 GLY A O 1
ATOM 635 N N . ASP A 1 78 ? 2.446 19.663 14.954 1.00 36.59 78 ASP A N 1
ATOM 636 C CA . ASP A 1 78 ? 2.827 19.922 16.353 1.00 36.59 78 ASP A CA 1
ATOM 637 C C . ASP A 1 78 ? 1.945 19.093 17.323 1.00 36.59 78 ASP A C 1
ATOM 639 O O . ASP A 1 78 ? 1.316 19.575 18.262 1.00 36.59 78 ASP A O 1
ATOM 643 N N . THR A 1 79 ? 1.792 17.809 17.009 1.00 40.72 79 THR A N 1
ATOM 644 C CA . THR A 1 79 ? 0.892 16.852 17.621 1.00 40.72 79 THR A CA 1
ATOM 645 C C . THR A 1 79 ? 1.683 15.997 18.589 1.00 40.72 79 THR A C 1
ATOM 647 O O . THR A 1 79 ? 2.001 14.842 18.323 1.00 40.72 79 THR A O 1
ATOM 650 N N . GLN A 1 80 ? 1.829 16.513 19.805 1.00 41.41 80 GLN A N 1
ATOM 651 C CA . GLN A 1 80 ? 1.385 15.679 20.916 1.00 41.41 80 GLN A CA 1
ATOM 652 C C . GLN A 1 80 ? -0.146 15.562 20.820 1.00 41.41 80 GLN A C 1
ATOM 654 O O . GLN A 1 80 ? -0.907 16.341 21.385 1.00 41.41 80 GLN A O 1
ATOM 659 N N . GLY A 1 81 ? -0.579 14.618 19.982 1.00 39.97 81 GLY A N 1
ATOM 660 C CA . GLY A 1 81 ? -1.957 14.187 19.774 1.00 39.97 81 GLY A CA 1
ATOM 661 C C . GLY A 1 81 ? -2.032 12.664 19.927 1.00 39.97 81 GLY A C 1
ATOM 662 O O . GLY A 1 81 ? -1.042 11.970 19.703 1.00 39.97 81 GLY A O 1
ATOM 663 N N . PRO A 1 82 ? -3.181 12.116 20.344 1.00 39.44 82 PRO A N 1
ATOM 664 C CA . PRO A 1 82 ? -3.268 11.048 21.344 1.00 39.44 82 PRO A CA 1
ATOM 665 C C . PRO A 1 82 ? -2.890 9.639 20.863 1.00 39.44 82 PRO A C 1
ATOM 667 O O . PRO A 1 82 ? -2.986 8.696 21.643 1.00 39.44 82 PRO A O 1
ATOM 670 N N . CYS A 1 83 ? -2.491 9.445 19.607 1.00 45.28 83 CYS A N 1
ATOM 671 C CA . CYS A 1 83 ? -2.640 8.123 18.997 1.00 45.28 83 CYS A CA 1
ATOM 672 C C . CYS A 1 83 ? -1.497 7.125 19.321 1.00 45.28 83 CYS A C 1
ATOM 674 O O . CYS A 1 83 ? -1.721 5.941 19.119 1.00 45.28 83 CYS A O 1
ATOM 676 N N . TYR A 1 84 ? -0.354 7.523 19.919 1.00 41.75 84 TYR A N 1
ATOM 677 C CA . TYR A 1 84 ? 0.608 6.565 20.538 1.00 41.75 84 TYR A CA 1
ATOM 678 C C . TYR A 1 84 ? 1.224 7.025 21.876 1.00 41.75 84 TYR A C 1
ATOM 680 O O . TYR A 1 84 ? 2.215 6.469 22.346 1.00 41.75 84 TYR A O 1
ATOM 688 N N . GLY A 1 85 ? 0.617 8.013 22.536 1.00 40.12 85 GLY A N 1
ATOM 689 C CA . GLY A 1 85 ? 1.027 8.481 23.860 1.00 40.12 85 GLY A CA 1
ATOM 690 C C . GLY A 1 85 ? 0.441 7.645 24.997 1.00 40.12 85 GLY A C 1
ATOM 691 O O . GLY A 1 85 ? -0.329 8.165 25.799 1.00 40.12 85 GLY A O 1
ATOM 692 N N . TRP A 1 86 ? 0.841 6.378 25.137 1.00 42.94 86 TRP A N 1
ATOM 693 C CA . TRP A 1 86 ? 0.697 5.649 26.410 1.00 42.94 86 TRP A CA 1
ATOM 694 C C . TRP A 1 86 ? 1.743 6.136 27.429 1.00 42.94 86 TRP A C 1
ATOM 696 O O . TRP A 1 86 ? 2.490 5.335 27.978 1.00 42.94 86 TRP A O 1
ATOM 706 N N . ARG A 1 87 ? 1.869 7.449 27.646 1.00 36.06 87 ARG A N 1
ATOM 707 C CA . ARG A 1 87 ? 2.684 8.050 28.714 1.00 36.06 87 ARG A CA 1
ATOM 708 C C . ARG A 1 87 ? 2.164 9.461 28.991 1.00 36.06 87 ARG A C 1
ATOM 710 O O . ARG A 1 87 ? 2.427 10.375 28.230 1.00 36.06 87 ARG A O 1
ATOM 717 N N . ASN A 1 88 ? 1.385 9.548 30.066 1.00 36.50 88 ASN A N 1
ATOM 718 C CA . ASN A 1 88 ? 1.116 10.676 30.960 1.00 36.50 88 ASN A CA 1
ATOM 719 C C . ASN A 1 88 ? 1.179 12.137 30.444 1.00 36.50 88 ASN A C 1
ATOM 721 O O . ASN A 1 88 ? 2.194 12.607 29.951 1.00 36.50 88 ASN A O 1
ATOM 725 N N . HIS A 1 89 ? 0.133 12.874 30.846 1.00 37.81 89 HIS A N 1
ATOM 726 C CA . HIS A 1 89 ? 0.016 14.332 31.039 1.00 37.81 89 HIS A CA 1
ATOM 727 C C . HIS A 1 89 ? -0.381 15.240 29.856 1.00 37.81 89 HIS A C 1
ATOM 729 O O . HIS A 1 89 ? 0.396 15.571 28.974 1.00 37.81 89 HIS A O 1
ATOM 735 N N . GLN A 1 90 ? -1.638 15.699 29.955 1.00 43.53 90 GLN A N 1
ATOM 736 C CA . GLN A 1 90 ? -2.130 17.081 29.820 1.00 43.53 90 GLN A CA 1
ATOM 737 C C . GLN A 1 90 ? -1.161 18.130 29.235 1.00 43.53 90 GLN A C 1
ATOM 739 O O . GLN A 1 90 ? -0.284 18.621 29.941 1.00 43.53 90 GLN A O 1
ATOM 744 N N . ALA A 1 91 ? -1.445 18.606 28.018 1.00 32.16 91 ALA A N 1
ATOM 745 C CA . ALA A 1 91 ? -1.086 19.956 27.575 1.00 32.16 91 ALA A CA 1
ATOM 746 C C . ALA A 1 91 ? -2.068 20.464 26.488 1.00 32.16 91 ALA A C 1
ATOM 748 O O . ALA A 1 91 ? -2.593 19.648 25.726 1.00 32.16 91 ALA A O 1
ATOM 749 N N . PRO A 1 92 ? -2.357 21.781 26.401 1.00 35.44 92 PRO A N 1
ATOM 750 C CA . PRO A 1 92 ? -3.298 22.342 25.431 1.00 35.44 92 PRO A CA 1
ATOM 751 C C . PRO A 1 92 ? -2.637 22.536 24.056 1.00 35.44 92 PRO A C 1
ATOM 753 O O . PRO A 1 92 ? -1.587 23.166 23.944 1.00 35.44 92 PRO A O 1
ATOM 756 N N . VAL A 1 93 ? -3.282 22.024 23.005 1.00 38.56 93 VAL A N 1
ATOM 757 C CA . VAL A 1 93 ? -2.779 21.990 21.620 1.00 38.56 93 VAL A CA 1
ATOM 758 C C . VAL A 1 93 ? -2.974 23.341 20.918 1.00 38.56 93 VAL A C 1
ATOM 760 O O . VAL A 1 93 ? -4.090 23.860 20.865 1.00 38.56 93 VAL A O 1
ATOM 763 N N . ARG A 1 94 ? -1.903 23.898 20.331 1.00 34.22 94 ARG A N 1
ATOM 764 C CA . ARG A 1 94 ? -1.956 25.061 19.425 1.00 34.22 94 ARG A CA 1
ATOM 765 C C . ARG A 1 94 ? -1.962 24.585 17.968 1.00 34.22 94 ARG A C 1
ATOM 767 O O . ARG A 1 94 ? -1.199 23.715 17.573 1.00 34.22 94 ARG A O 1
ATOM 774 N N . THR A 1 95 ? -2.861 25.153 17.170 1.00 41.72 95 THR A N 1
ATOM 775 C CA . THR A 1 95 ? -3.134 24.790 15.773 1.00 41.72 95 THR A CA 1
ATOM 776 C C . THR A 1 95 ? -2.091 25.359 14.812 1.00 41.72 95 THR A C 1
ATOM 778 O O . THR A 1 95 ? -2.158 26.538 14.471 1.00 41.72 95 THR A O 1
ATOM 781 N N . SER A 1 96 ? -1.175 24.515 14.333 1.00 39.84 96 SER A N 1
ATOM 782 C CA . SER A 1 96 ? -0.351 24.779 13.145 1.00 39.84 96 SER A CA 1
ATOM 783 C C . SER A 1 96 ? -0.792 23.875 11.984 1.00 39.84 96 SER A C 1
ATOM 785 O O . SER A 1 96 ? -1.267 22.760 12.202 1.00 39.84 96 SER A O 1
ATOM 787 N N . LEU A 1 97 ? -0.730 24.408 10.764 1.00 44.97 97 LEU A N 1
ATOM 788 C CA . LEU A 1 97 ? -1.364 23.913 9.535 1.00 44.97 97 LEU A CA 1
ATOM 789 C C . LEU A 1 97 ? -1.128 22.412 9.270 1.00 44.97 97 LEU A C 1
ATOM 791 O O . LEU A 1 97 ? 0.006 21.960 9.157 1.00 44.97 97 LEU A O 1
ATOM 795 N N . LYS A 1 98 ? -2.219 21.647 9.129 1.00 63.69 98 LYS A N 1
ATOM 796 C CA . LYS A 1 98 ? -2.195 20.201 8.860 1.00 63.69 98 LYS A CA 1
ATOM 797 C C . LYS A 1 98 ? -1.894 19.936 7.386 1.00 63.69 98 LYS A C 1
ATOM 799 O O . LYS A 1 98 ? -2.729 20.225 6.533 1.00 63.69 98 LYS A O 1
ATOM 804 N N . THR A 1 99 ? -0.746 19.341 7.082 1.00 74.38 99 THR A N 1
ATOM 805 C CA . THR A 1 99 ? -0.474 18.831 5.732 1.00 74.38 99 THR A CA 1
ATOM 806 C C . THR A 1 99 ? -1.411 17.646 5.435 1.00 74.38 99 THR A C 1
ATOM 808 O O . THR A 1 99 ? -1.465 16.703 6.239 1.00 74.38 99 THR A O 1
ATOM 811 N N . PRO A 1 100 ? -2.155 17.651 4.310 1.00 87.12 100 PRO A N 1
ATOM 812 C CA . PRO A 1 100 ? -3.044 16.548 3.949 1.00 87.12 100 PRO A CA 1
ATOM 813 C C . PRO A 1 100 ? -2.247 15.241 3.852 1.00 87.12 100 PRO A C 1
ATOM 815 O O . PRO A 1 100 ? -1.107 15.237 3.389 1.00 87.12 100 PRO A O 1
ATOM 818 N N . THR A 1 101 ? -2.806 14.144 4.365 1.00 88.31 101 THR A N 1
ATOM 819 C CA . THR A 1 101 ? -2.090 12.866 4.515 1.00 88.31 101 THR A CA 1
ATOM 820 C C . THR A 1 101 ? -3.036 11.689 4.310 1.00 88.31 101 THR A C 1
ATOM 822 O O . THR A 1 101 ? -4.063 11.618 4.982 1.00 88.31 101 THR A O 1
ATOM 825 N N . ILE A 1 102 ? -2.657 10.732 3.457 1.00 92.38 102 ILE A N 1
ATOM 826 C CA . ILE A 1 102 ? -3.377 9.462 3.272 1.00 92.38 102 ILE A CA 1
ATOM 827 C C . ILE A 1 102 ? -2.591 8.347 3.977 1.00 92.38 102 ILE A C 1
ATOM 829 O O . ILE A 1 102 ? -1.526 7.958 3.483 1.00 92.38 102 ILE A O 1
ATOM 833 N N . PRO A 1 103 ? -3.070 7.823 5.118 1.00 90.50 103 PRO A N 1
ATOM 834 C CA . PRO A 1 103 ? -2.381 6.760 5.844 1.00 90.50 103 PRO A CA 1
ATOM 835 C C . PRO A 1 103 ? -2.501 5.400 5.143 1.00 90.50 103 PRO A C 1
ATOM 837 O O . PRO A 1 103 ? -3.459 5.149 4.414 1.00 90.50 103 PRO A O 1
ATOM 840 N N . TYR A 1 104 ? -1.579 4.479 5.437 1.00 90.75 104 TYR A N 1
ATOM 841 C CA . TYR A 1 104 ? -1.810 3.058 5.173 1.00 90.75 104 TYR A CA 1
ATOM 842 C C . TYR A 1 104 ? -2.806 2.506 6.202 1.00 90.75 104 TYR A C 1
ATOM 844 O O . TYR A 1 104 ? -2.536 2.499 7.403 1.00 90.75 104 TYR A O 1
ATOM 852 N N . LEU A 1 105 ? -3.978 2.070 5.734 1.00 91.00 105 LEU A N 1
ATOM 853 C CA . LEU A 1 105 ? -5.080 1.670 6.612 1.00 91.00 105 LEU A CA 1
ATOM 854 C C . LEU A 1 105 ? -4.779 0.390 7.408 1.00 91.00 105 LEU A C 1
ATOM 856 O O . LEU A 1 105 ? -5.268 0.254 8.527 1.00 91.00 105 LEU A O 1
ATOM 860 N N . GLY A 1 106 ? -3.946 -0.510 6.870 1.00 89.00 106 GLY A N 1
ATOM 861 C CA . GLY A 1 106 ? -3.600 -1.779 7.520 1.00 89.00 106 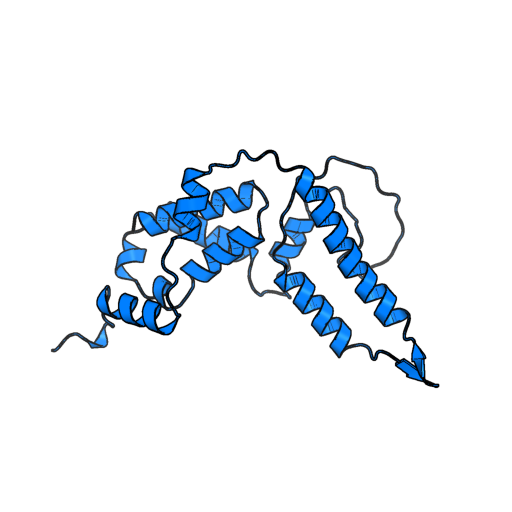GLY A CA 1
ATOM 862 C C . GLY A 1 106 ? -3.073 -1.593 8.944 1.00 89.00 106 GLY A C 1
ATOM 863 O O . GLY A 1 106 ? -3.474 -2.322 9.838 1.00 89.00 106 GLY A O 1
ATOM 864 N N . THR A 1 107 ? -2.297 -0.536 9.186 1.00 86.12 107 THR A N 1
ATOM 865 C CA . THR A 1 107 ? -1.791 -0.147 10.511 1.00 86.12 107 THR A CA 1
ATOM 866 C C . THR A 1 107 ? -2.910 0.048 11.544 1.00 86.12 107 THR A C 1
ATOM 868 O O . THR A 1 107 ? -2.819 -0.451 12.663 1.00 86.12 107 THR A O 1
ATOM 871 N N . PHE A 1 108 ? -3.993 0.733 11.165 1.00 87.88 108 PHE A N 1
ATOM 872 C CA . PHE A 1 108 ? -5.139 0.983 12.046 1.00 87.88 108 PHE A CA 1
ATOM 873 C C . PHE A 1 108 ? -6.005 -0.268 12.220 1.00 87.88 108 PHE A C 1
ATOM 875 O O . PHE A 1 108 ? -6.538 -0.503 13.301 1.00 87.88 108 PHE A O 1
ATOM 882 N N . LEU A 1 109 ? -6.135 -1.081 11.167 1.00 92.38 109 LEU A N 1
ATOM 883 C CA . LEU A 1 109 ? -6.869 -2.346 11.231 1.00 92.38 109 LEU A CA 1
ATOM 884 C C . LEU A 1 109 ? -6.176 -3.343 12.161 1.00 92.38 109 LEU A C 1
ATOM 886 O O . LEU A 1 109 ? -6.848 -3.968 12.975 1.00 92.38 109 LEU A O 1
ATOM 890 N N . THR A 1 110 ? -4.846 -3.441 12.100 1.00 89.88 110 THR A N 1
ATOM 891 C CA . THR A 1 110 ? -4.056 -4.252 13.034 1.00 89.88 110 THR A CA 1
ATOM 892 C C . THR A 1 110 ? -4.289 -3.810 14.475 1.00 89.88 110 THR A C 1
ATOM 894 O O . THR A 1 110 ? -4.528 -4.654 15.333 1.00 89.88 110 THR A O 1
ATOM 897 N N . ASP A 1 111 ? -4.298 -2.501 14.747 1.00 86.75 111 ASP A N 1
ATOM 898 C CA . ASP A 1 111 ? -4.556 -1.982 16.095 1.00 86.75 111 ASP A CA 1
ATOM 899 C C . ASP A 1 111 ? -5.972 -2.329 16.588 1.00 86.75 111 ASP A C 1
ATOM 901 O O . ASP A 1 111 ? -6.141 -2.718 17.744 1.00 86.75 111 ASP A O 1
ATOM 905 N N . LEU A 1 112 ? -6.986 -2.233 15.719 1.00 92.38 112 LEU A N 1
ATOM 906 C CA . LEU A 1 112 ? -8.360 -2.624 16.048 1.00 92.38 112 LEU A CA 1
ATOM 907 C C . LEU A 1 112 ? -8.470 -4.126 16.332 1.00 92.38 112 LEU A C 1
ATOM 909 O O . LEU A 1 112 ? -9.087 -4.503 17.323 1.00 92.38 112 LEU A O 1
ATOM 913 N N . ILE A 1 113 ? -7.831 -4.977 15.524 1.00 92.88 113 ILE A N 1
ATOM 914 C CA . ILE A 1 113 ? -7.808 -6.435 15.732 1.00 92.88 113 ILE A CA 1
ATOM 915 C C . ILE A 1 113 ? -7.093 -6.785 17.042 1.00 92.88 113 ILE A C 1
ATOM 917 O O . ILE A 1 113 ? -7.581 -7.604 17.821 1.00 92.88 113 ILE A O 1
ATOM 921 N N . MET A 1 114 ? -5.947 -6.155 17.315 1.00 91.00 114 MET A N 1
ATOM 922 C CA . MET A 1 114 ? -5.213 -6.355 18.565 1.00 91.00 114 MET A CA 1
ATOM 923 C C . MET A 1 114 ? -6.052 -5.949 19.779 1.00 91.00 114 MET A C 1
ATOM 925 O O . MET A 1 114 ? -6.048 -6.647 20.791 1.00 91.00 114 MET A O 1
ATOM 929 N N . LEU A 1 115 ? -6.777 -4.834 19.685 1.00 91.56 115 LEU A N 1
ATOM 930 C CA . LEU A 1 115 ? -7.645 -4.350 20.750 1.00 91.56 115 LEU A CA 1
ATOM 931 C C . LEU A 1 115 ? -8.850 -5.272 20.975 1.00 91.56 115 LEU A C 1
ATOM 933 O O . LEU A 1 115 ? -9.174 -5.570 22.124 1.00 91.56 115 LEU A O 1
ATOM 937 N N . ASP A 1 116 ? -9.474 -5.734 19.892 1.00 93.38 116 ASP A N 1
ATOM 938 C CA . ASP A 1 116 ? -10.59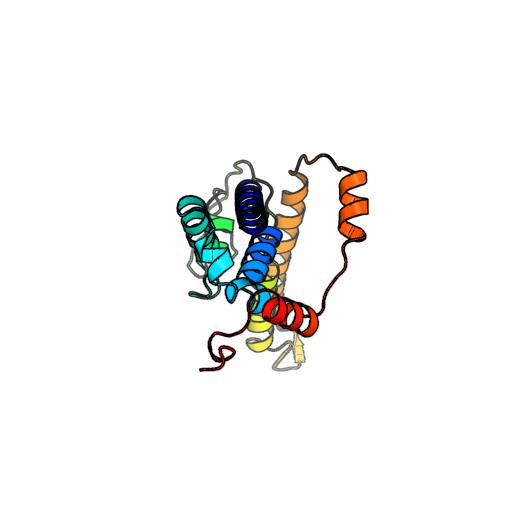1 -6.680 19.920 1.00 93.38 116 ASP A CA 1
ATOM 939 C C . ASP A 1 116 ? -10.187 -8.017 20.553 1.00 93.38 116 ASP A C 1
ATOM 941 O O . ASP A 1 116 ? -10.905 -8.558 21.389 1.00 93.38 116 ASP A O 1
ATOM 945 N N . THR A 1 117 ? -8.974 -8.482 20.244 1.00 94.81 117 THR A N 1
ATOM 946 C CA . THR A 1 117 ? -8.391 -9.692 20.840 1.00 94.81 117 THR A CA 1
ATOM 947 C C . THR A 1 117 ? -8.053 -9.498 22.323 1.00 94.81 117 THR A C 1
ATOM 949 O O . THR A 1 117 ? -8.169 -10.430 23.117 1.00 94.81 117 THR A O 1
ATOM 952 N N . ALA A 1 118 ? -7.616 -8.298 22.717 1.00 94.12 118 ALA A N 1
ATOM 953 C CA . ALA A 1 118 ? -7.156 -8.016 24.076 1.00 94.12 118 ALA A CA 1
ATOM 954 C C . ALA A 1 118 ? -8.287 -7.709 25.072 1.00 94.12 118 ALA A C 1
ATOM 956 O O . ALA A 1 118 ? -8.095 -7.899 26.275 1.00 94.12 118 ALA A O 1
ATOM 957 N N . LEU A 1 119 ? -9.434 -7.194 24.611 1.00 93.38 119 LEU A N 1
ATOM 958 C CA . LEU A 1 119 ? -10.535 -6.762 25.474 1.00 93.38 119 LEU A CA 1
ATOM 959 C C . LEU A 1 119 ? -11.871 -7.401 25.054 1.00 93.38 119 LEU A C 1
ATOM 961 O O . LEU A 1 119 ? -12.297 -7.236 23.909 1.00 93.38 119 LEU A O 1
ATOM 965 N N . PRO A 1 120 ? -12.600 -8.052 25.981 1.00 96.06 120 PRO A N 1
ATOM 966 C CA . PRO A 1 120 ? -13.925 -8.590 25.688 1.00 96.06 120 PRO A CA 1
ATOM 967 C C . PRO A 1 120 ? -14.957 -7.467 25.539 1.00 96.06 120 PRO A C 1
ATOM 969 O O . PRO A 1 120 ? -14.811 -6.389 26.120 1.00 96.06 120 PRO A O 1
ATOM 972 N N . ASP A 1 121 ? -16.037 -7.729 24.802 1.00 96.12 121 ASP A N 1
ATOM 973 C CA . ASP A 1 121 ? -17.141 -6.773 24.623 1.00 96.12 121 ASP A CA 1
ATOM 974 C C . ASP A 1 121 ? -17.939 -6.510 25.902 1.00 96.12 121 ASP A C 1
ATOM 976 O O . ASP A 1 121 ? -18.487 -5.418 26.080 1.00 96.12 121 ASP A O 1
ATOM 980 N N . PHE A 1 122 ? -17.981 -7.502 26.791 1.00 97.19 122 PHE A N 1
ATOM 981 C CA . PHE A 1 122 ? -18.738 -7.469 28.031 1.00 97.19 122 PHE A CA 1
ATOM 982 C C . PHE A 1 122 ? -17.834 -7.766 29.223 1.00 97.19 122 PHE A C 1
ATOM 984 O O . PHE A 1 122 ? -16.897 -8.561 29.131 1.00 97.19 122 PHE A O 1
ATOM 991 N N . VAL A 1 123 ? -18.131 -7.116 30.343 1.00 94.19 123 VAL A N 1
ATOM 992 C CA . VAL A 1 123 ? -17.542 -7.399 31.655 1.00 94.19 123 VAL A CA 1
ATOM 993 C C . VAL A 1 123 ? -18.543 -8.180 32.514 1.00 94.19 123 VAL A C 1
ATOM 995 O O . VAL A 1 123 ? -19.611 -8.582 32.039 1.00 94.19 123 VAL A O 1
ATOM 998 N N . GLU A 1 124 ? -18.200 -8.427 33.779 1.00 93.56 124 GLU A N 1
ATOM 999 C CA . GLU A 1 124 ? -19.066 -9.140 34.722 1.00 93.56 124 GLU A CA 1
ATOM 1000 C C . GLU A 1 124 ? -20.496 -8.575 34.741 1.00 93.56 124 GLU A C 1
ATOM 1002 O O . GLU A 1 124 ? -20.719 -7.364 34.703 1.00 93.56 124 GLU A O 1
ATOM 1007 N N . GLY A 1 125 ? -21.481 -9.477 34.770 1.00 93.19 125 GLY A N 1
ATOM 1008 C CA . GLY A 1 125 ? -22.896 -9.107 34.746 1.00 93.19 125 GLY A CA 1
ATOM 1009 C C . GLY A 1 125 ? -23.442 -8.698 33.372 1.00 93.19 125 GLY A C 1
ATOM 1010 O O . GLY A 1 125 ? -24.471 -8.032 33.330 1.00 93.19 125 GLY A O 1
ATOM 1011 N N . GLN A 1 126 ? -22.789 -9.082 32.261 1.00 93.44 126 GLN A N 1
ATOM 1012 C CA . GLN A 1 126 ? -23.206 -8.728 30.886 1.00 93.44 126 GLN A CA 1
ATOM 1013 C C . GLN A 1 126 ? -23.239 -7.210 30.635 1.00 93.44 126 GLN A C 1
ATOM 1015 O O . GLN A 1 126 ? -23.965 -6.710 29.775 1.00 93.44 126 GLN A O 1
ATOM 1020 N N . LEU A 1 127 ? -22.440 -6.455 31.390 1.00 96.00 127 LEU A N 1
ATOM 1021 C CA . LEU A 1 127 ? -22.313 -5.014 31.214 1.00 96.00 127 LEU A CA 1
ATOM 1022 C C . LEU A 1 127 ? -21.356 -4.708 30.061 1.00 96.00 127 LEU A C 1
ATOM 1024 O O . LEU A 1 127 ? -20.352 -5.391 29.876 1.00 96.00 127 LEU A O 1
ATOM 1028 N N . ILE A 1 128 ? -21.647 -3.659 29.293 1.00 97.38 128 ILE A N 1
ATOM 1029 C CA . ILE A 1 128 ? -20.811 -3.242 28.161 1.00 97.38 128 ILE A CA 1
ATOM 1030 C C . ILE A 1 128 ? -19.435 -2.791 28.662 1.00 97.38 128 ILE A C 1
ATOM 1032 O O . ILE A 1 128 ? -19.324 -1.949 29.558 1.00 97.38 128 ILE A O 1
ATOM 1036 N N . ASN A 1 129 ? -18.376 -3.289 28.026 1.00 97.25 129 ASN A N 1
ATOM 1037 C CA . ASN A 1 129 ? -17.014 -2.864 28.304 1.00 97.25 129 ASN A CA 1
ATOM 1038 C C . ASN A 1 129 ? -16.713 -1.486 27.682 1.00 97.25 129 ASN A C 1
ATOM 1040 O O . ASN A 1 129 ? -16.199 -1.373 26.567 1.00 97.25 129 ASN A O 1
ATOM 1044 N N . PHE A 1 130 ? -17.006 -0.411 28.415 1.00 96.50 130 PHE A N 1
ATOM 1045 C CA . PHE A 1 130 ? -16.726 0.957 27.962 1.00 96.50 130 PHE A CA 1
ATOM 1046 C C . PHE A 1 130 ? -15.232 1.259 27.780 1.00 96.50 130 PHE A C 1
ATOM 1048 O O . PHE A 1 130 ? -14.899 2.174 27.028 1.00 96.50 130 PHE A O 1
ATOM 1055 N N . GLU A 1 131 ? -14.327 0.506 28.417 1.00 93.19 131 GLU A N 1
ATOM 1056 C CA . GLU A 1 131 ? -12.885 0.645 28.184 1.00 93.19 131 GLU A CA 1
ATOM 1057 C C . GLU A 1 131 ? -12.535 0.271 26.745 1.00 93.19 131 GLU A C 1
ATOM 1059 O O . GLU A 1 131 ? -11.899 1.058 26.039 1.00 93.19 131 GLU A O 1
ATOM 1064 N N . LYS A 1 132 ? -13.027 -0.889 26.288 1.00 94.62 132 LYS A N 1
ATOM 1065 C CA . LYS A 1 132 ? -12.886 -1.332 24.897 1.00 94.62 132 LYS A CA 1
ATOM 1066 C C . LYS A 1 132 ? -13.453 -0.285 23.943 1.00 94.62 132 LYS A C 1
ATOM 1068 O O . LYS A 1 132 ? -12.727 0.217 23.088 1.00 94.62 132 LYS A O 1
ATOM 1073 N N . ARG A 1 133 ? -14.707 0.131 24.164 1.00 96.44 133 ARG A N 1
ATOM 1074 C CA . ARG A 1 133 ? -15.392 1.110 23.300 1.00 96.44 133 ARG A CA 1
ATOM 1075 C C . ARG A 1 133 ? -14.659 2.441 23.217 1.00 96.44 133 ARG A C 1
ATOM 1077 O O . ARG A 1 133 ? -14.568 3.018 22.138 1.00 96.44 133 ARG A O 1
ATOM 1084 N N . ARG A 1 134 ? -14.099 2.931 24.326 1.00 94.38 134 ARG A N 1
ATOM 1085 C CA . ARG A 1 134 ? -13.336 4.186 24.332 1.00 94.38 134 ARG A CA 1
ATOM 1086 C C . ARG A 1 134 ? -12.046 4.070 23.524 1.00 94.38 134 ARG A C 1
ATOM 1088 O O . ARG A 1 134 ? -11.712 5.001 22.795 1.00 94.38 134 ARG A O 1
ATOM 1095 N N . LYS A 1 135 ? -11.334 2.945 23.639 1.00 89.81 135 LYS A N 1
ATOM 1096 C CA . LYS A 1 135 ? -10.099 2.695 22.883 1.00 89.81 135 LYS A CA 1
ATOM 1097 C C . LYS A 1 135 ? -10.371 2.511 21.385 1.00 89.81 135 LYS A C 1
ATOM 1099 O O . LYS A 1 135 ? -9.671 3.115 20.579 1.00 89.81 135 LYS A O 1
ATOM 1104 N N . GLU A 1 136 ? -11.418 1.773 21.012 1.00 93.19 136 GLU A N 1
ATOM 1105 C CA . GLU A 1 136 ? -11.861 1.638 19.613 1.00 93.19 136 GLU A CA 1
ATOM 1106 C C . GLU A 1 136 ? -12.242 3.002 19.032 1.00 93.19 136 GLU A C 1
ATOM 1108 O O . GLU A 1 136 ? -11.750 3.400 17.975 1.00 93.19 136 GLU A O 1
ATOM 1113 N N . ALA A 1 137 ? -13.067 3.760 19.762 1.00 92.94 137 ALA A N 1
ATOM 1114 C CA . ALA A 1 137 ? -13.498 5.089 19.351 1.00 92.94 137 ALA A CA 1
ATOM 1115 C C . ALA A 1 137 ? -12.310 6.034 19.140 1.00 92.94 137 ALA A C 1
ATOM 1117 O O . ALA A 1 137 ? -12.318 6.797 18.180 1.00 92.94 137 ALA A O 1
ATOM 1118 N N . ALA A 1 138 ? -11.272 5.971 19.980 1.00 86.88 138 ALA A N 1
ATOM 1119 C CA . ALA A 1 138 ? -10.071 6.784 19.804 1.00 86.88 138 ALA A CA 1
ATOM 1120 C C . ALA A 1 138 ? -9.389 6.525 18.448 1.00 86.88 138 ALA A C 1
ATOM 1122 O O . ALA A 1 138 ? -9.063 7.481 17.743 1.00 86.88 138 ALA A O 1
ATOM 1123 N N . ILE A 1 139 ? -9.241 5.258 18.042 1.00 86.06 139 ILE A N 1
ATOM 1124 C CA . ILE A 1 139 ? -8.671 4.887 16.736 1.00 86.06 139 ILE A CA 1
ATOM 1125 C C . ILE A 1 139 ? -9.560 5.410 15.598 1.00 86.06 139 ILE A C 1
ATOM 1127 O O . ILE A 1 139 ? -9.064 6.037 14.659 1.00 86.06 139 ILE A O 1
ATOM 1131 N N . LEU A 1 140 ? -10.878 5.216 15.706 1.00 90.12 140 LEU A N 1
ATOM 1132 C CA . LEU A 1 140 ? -11.844 5.710 14.719 1.00 90.12 140 LEU A CA 1
ATOM 1133 C C . LEU A 1 140 ? -11.799 7.238 14.592 1.00 90.12 140 LEU A C 1
ATOM 1135 O O . LEU A 1 140 ? -11.810 7.762 13.480 1.00 90.12 140 LEU A O 1
ATOM 1139 N N . PHE A 1 141 ? -11.667 7.964 15.704 1.00 87.69 141 PHE A N 1
ATOM 1140 C CA . PHE A 1 141 ? -11.487 9.414 15.684 1.00 87.69 141 PHE A CA 1
ATOM 1141 C C . PHE A 1 141 ? -10.192 9.824 14.976 1.00 87.69 141 PHE A C 1
ATOM 1143 O O . PHE A 1 141 ? -10.226 10.782 14.200 1.00 87.69 141 PHE A O 1
ATOM 1150 N N . CYS A 1 142 ? -9.077 9.104 15.174 1.00 83.12 142 CYS A N 1
ATOM 1151 C CA . CYS A 1 142 ? -7.837 9.357 14.429 1.00 83.12 142 CYS A CA 1
ATOM 1152 C C . CYS A 1 142 ? -8.079 9.182 12.906 1.00 83.12 142 CYS A C 1
ATOM 1154 O O . CYS A 1 142 ? -7.682 10.046 12.122 1.00 83.12 142 CYS A O 1
ATOM 1156 N N . ILE A 1 143 ? -8.793 8.130 12.476 1.00 87.56 143 ILE A N 1
ATOM 1157 C CA . ILE A 1 143 ? -9.135 7.900 11.055 1.00 87.56 143 ILE A CA 1
ATOM 1158 C C . ILE A 1 143 ? -10.007 9.036 10.502 1.00 87.56 143 ILE A C 1
ATOM 1160 O O . ILE A 1 143 ? -9.669 9.620 9.470 1.00 87.56 143 ILE A O 1
ATOM 1164 N N . CYS A 1 144 ? -11.087 9.400 11.199 1.00 88.88 144 CYS A N 1
ATOM 1165 C CA . CYS A 1 144 ? -11.973 10.497 10.797 1.00 88.88 144 CYS A CA 1
ATOM 1166 C C . CYS A 1 144 ? -11.214 11.824 10.664 1.00 88.88 144 CYS A C 1
ATOM 1168 O O . CYS A 1 144 ? -11.441 12.599 9.735 1.00 88.88 144 CYS A O 1
ATOM 1170 N N . HIS A 1 145 ? -10.270 12.085 11.568 1.00 84.69 145 HIS A N 1
ATOM 1171 C CA . HIS A 1 145 ? -9.429 13.275 11.512 1.00 84.69 145 HIS A CA 1
ATOM 1172 C C . HIS A 1 145 ? -8.523 13.298 10.274 1.00 84.69 145 HIS A C 1
ATOM 1174 O O . HIS A 1 145 ? -8.372 14.338 9.629 1.00 84.69 145 HIS A O 1
ATOM 1180 N N . LEU A 1 146 ? -7.928 12.156 9.918 1.00 85.81 146 LEU A N 1
ATOM 1181 C CA . LEU A 1 146 ? -7.098 12.029 8.718 1.00 85.81 146 LEU A CA 1
ATOM 1182 C C . LEU A 1 146 ? -7.933 12.199 7.444 1.00 85.81 146 LEU A C 1
ATOM 1184 O O . LEU A 1 146 ? -7.500 12.892 6.525 1.00 85.81 146 LEU A O 1
ATOM 1188 N N . GLN A 1 147 ? -9.159 11.670 7.415 1.00 90.56 147 GLN A N 1
ATOM 1189 C CA . GLN A 1 147 ? -10.104 11.902 6.316 1.00 90.56 147 GLN A CA 1
ATOM 1190 C C . GLN A 1 147 ? -10.443 13.387 6.158 1.00 90.56 147 GLN A C 1
ATOM 1192 O O . GLN A 1 147 ? -10.421 13.908 5.046 1.00 90.56 147 GLN A O 1
ATOM 1197 N N . GLN A 1 148 ? -10.689 14.101 7.262 1.00 87.69 148 GLN A N 1
ATOM 1198 C CA . GLN A 1 148 ? -10.908 15.548 7.219 1.00 87.69 148 GLN A CA 1
ATOM 1199 C C . GLN A 1 148 ? -9.689 16.289 6.656 1.00 87.69 148 GLN A C 1
ATOM 1201 O O . GLN A 1 148 ? -9.858 17.181 5.828 1.00 87.69 148 GLN A O 1
ATOM 1206 N N . SER A 1 149 ? -8.478 15.886 7.057 1.00 85.81 149 SER A N 1
ATOM 1207 C CA . SER A 1 149 ? -7.218 16.443 6.550 1.00 85.81 149 SER A CA 1
ATOM 1208 C C . SER A 1 149 ? -7.032 16.213 5.044 1.00 85.81 149 SER A C 1
ATOM 1210 O O . SER A 1 149 ? -6.519 17.086 4.348 1.00 85.81 149 SER A O 1
ATOM 1212 N N . CYS A 1 150 ? -7.503 15.084 4.501 1.00 87.81 150 CYS A N 1
ATOM 1213 C CA . CYS A 1 150 ? -7.397 14.774 3.070 1.00 87.81 150 CYS A CA 1
ATOM 1214 C C . CYS A 1 150 ? -8.110 15.791 2.162 1.00 87.81 150 CYS A C 1
ATOM 1216 O O . CYS A 1 150 ? -7.709 15.951 1.013 1.00 87.81 150 CYS A O 1
ATOM 1218 N N . HIS A 1 151 ? -9.107 16.535 2.654 1.00 87.38 151 HIS A N 1
ATOM 1219 C CA . HIS A 1 151 ? -9.725 17.617 1.873 1.00 87.38 151 HIS A CA 1
ATOM 1220 C C . HIS A 1 151 ? -8.755 18.766 1.551 1.00 87.38 151 HIS A C 1
ATOM 1222 O O . HIS A 1 151 ? -9.053 19.591 0.694 1.00 87.38 151 HIS A O 1
ATOM 1228 N N . GLY A 1 152 ? -7.591 18.822 2.208 1.00 87.75 152 GLY A N 1
ATOM 1229 C CA . GLY A 1 152 ? -6.523 19.764 1.881 1.00 87.75 152 GLY A CA 1
ATOM 1230 C C . GLY A 1 152 ? -5.761 19.436 0.591 1.00 87.75 152 GLY A C 1
ATOM 1231 O O . GLY A 1 152 ? -4.945 20.248 0.157 1.00 87.75 152 GLY A O 1
ATOM 1232 N N . TYR A 1 153 ? -5.983 18.272 -0.034 1.00 90.31 153 TYR A N 1
ATOM 1233 C CA . TYR A 1 153 ? -5.371 17.963 -1.326 1.00 90.31 153 TYR A CA 1
ATOM 1234 C C . TYR A 1 153 ? -5.982 18.806 -2.447 1.00 90.31 153 TYR A C 1
ATOM 1236 O O . TYR A 1 153 ? -7.175 18.728 -2.722 1.00 90.31 153 TYR A O 1
ATOM 1244 N N . ASN A 1 154 ? 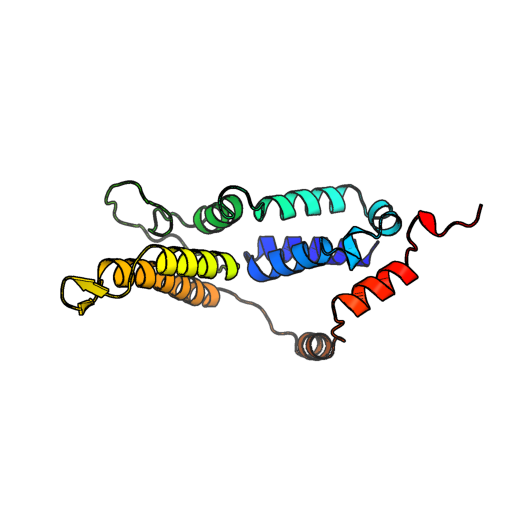-5.131 19.541 -3.162 1.00 90.19 154 ASN A N 1
ATOM 1245 C CA . ASN A 1 154 ? -5.501 20.257 -4.378 1.00 90.19 154 ASN A CA 1
ATOM 1246 C C . ASN A 1 154 ? -4.907 19.549 -5.606 1.00 90.19 154 ASN A C 1
ATOM 1248 O O . ASN A 1 154 ? -3.867 19.947 -6.130 1.00 90.19 154 ASN A O 1
ATOM 1252 N N . LEU A 1 155 ? -5.527 18.438 -6.011 1.00 89.88 155 LEU A N 1
ATOM 1253 C CA . LEU A 1 155 ? -5.096 17.627 -7.151 1.00 89.88 155 LEU A CA 1
ATOM 1254 C C . LEU A 1 155 ? -6.091 17.769 -8.305 1.00 89.88 155 LEU A C 1
ATOM 1256 O O . LEU A 1 155 ? -7.300 17.655 -8.116 1.00 89.88 155 LEU A O 1
ATOM 1260 N N . CYS A 1 156 ? -5.577 17.977 -9.515 1.00 91.25 156 CYS A N 1
ATOM 1261 C CA . CYS A 1 156 ? -6.396 18.012 -10.723 1.00 91.25 156 CYS A CA 1
ATOM 1262 C C . CYS A 1 156 ? -6.612 16.594 -11.257 1.00 91.25 156 CYS A C 1
ATOM 1264 O O . CYS A 1 156 ? -5.652 15.848 -11.464 1.00 91.25 156 CYS A O 1
ATOM 1266 N N . GLN A 1 157 ? -7.868 16.232 -11.513 1.00 90.88 157 GLN A N 1
ATOM 1267 C CA . GLN A 1 157 ? -8.197 14.950 -12.131 1.00 90.88 157 GLN A CA 1
ATOM 1268 C C . GLN A 1 157 ? -7.782 14.948 -13.604 1.00 90.88 157 GLN A C 1
ATOM 1270 O O . GLN A 1 157 ? -7.985 15.928 -14.321 1.00 90.88 157 GLN A O 1
ATOM 1275 N N . ASN A 1 158 ? -7.237 13.825 -14.069 1.00 94.88 158 ASN A N 1
ATOM 1276 C CA . ASN A 1 158 ? -6.952 13.594 -15.483 1.00 94.88 158 ASN A CA 1
ATOM 1277 C C . ASN A 1 158 ? -7.854 12.455 -15.991 1.00 94.88 158 ASN A C 1
ATOM 1279 O O . ASN A 1 158 ? -7.549 11.288 -15.731 1.00 94.88 158 ASN A O 1
ATOM 1283 N N . PRO A 1 159 ? -8.961 12.761 -16.697 1.00 94.94 159 PRO A N 1
ATOM 1284 C CA . PRO A 1 159 ? -9.942 11.753 -17.106 1.00 94.94 159 PRO A CA 1
ATOM 1285 C C . PRO A 1 159 ? -9.350 10.646 -17.983 1.00 94.94 159 PRO A C 1
ATOM 1287 O O . PRO A 1 159 ? -9.656 9.472 -17.784 1.00 94.94 159 PRO A O 1
ATOM 1290 N N . SER A 1 160 ? -8.453 11.002 -18.908 1.00 95.12 160 SER A N 1
ATOM 1291 C CA . SER A 1 160 ? -7.793 10.041 -19.798 1.00 95.12 160 SER A CA 1
ATOM 1292 C C . SER A 1 160 ? -6.919 9.063 -19.017 1.00 95.12 160 SER A C 1
ATOM 1294 O O . SER A 1 160 ? -6.921 7.867 -19.302 1.00 95.12 160 SER A O 1
ATOM 1296 N N . PHE A 1 161 ? -6.206 9.556 -17.999 1.00 94.06 161 PHE A N 1
ATOM 1297 C CA . PHE A 1 161 ? -5.447 8.700 -17.093 1.00 94.06 161 PHE A CA 1
ATOM 1298 C C . PHE A 1 161 ? -6.367 7.792 -16.274 1.00 94.06 161 PHE A C 1
ATOM 1300 O O . PHE A 1 161 ? -6.101 6.599 -16.203 1.00 94.06 161 PHE A O 1
ATOM 1307 N N . HIS A 1 162 ? -7.451 8.320 -15.694 1.00 92.69 162 HIS A N 1
ATOM 1308 C CA . HIS A 1 162 ? -8.401 7.510 -14.922 1.00 92.69 162 HIS A CA 1
ATOM 1309 C C . HIS A 1 162 ? -8.966 6.358 -15.755 1.00 92.69 162 HIS A C 1
ATOM 1311 O O . HIS A 1 162 ? -8.929 5.209 -15.316 1.00 92.69 162 HIS A O 1
ATOM 1317 N N . LEU A 1 163 ? -9.419 6.648 -16.976 1.00 94.62 163 LEU A N 1
ATOM 1318 C CA . LEU A 1 163 ? -9.926 5.637 -17.898 1.00 94.62 163 LEU A CA 1
ATOM 1319 C C . LEU A 1 163 ? -8.850 4.583 -18.200 1.00 94.62 163 LEU A C 1
ATOM 1321 O O . LEU A 1 163 ? -9.075 3.389 -18.013 1.00 94.62 163 LEU A O 1
ATOM 1325 N N . ALA A 1 164 ? -7.650 5.019 -18.593 1.00 94.69 164 ALA A N 1
ATOM 1326 C CA . ALA A 1 164 ? -6.543 4.115 -18.892 1.00 94.69 164 ALA A CA 1
ATOM 1327 C C . ALA A 1 164 ? -6.122 3.268 -17.679 1.00 94.69 164 ALA A C 1
ATOM 1329 O O . ALA A 1 164 ? -5.785 2.098 -17.849 1.00 94.69 164 ALA A O 1
ATOM 1330 N N . PHE A 1 165 ? -6.147 3.831 -16.470 1.00 93.38 165 PHE A N 1
ATOM 1331 C CA . PHE A 1 165 ? -5.791 3.148 -15.228 1.00 93.38 165 PHE A CA 1
ATOM 1332 C C . PHE A 1 165 ? -6.807 2.055 -14.874 1.00 93.38 165 PHE A C 1
ATOM 1334 O O . PHE A 1 165 ? -6.414 0.934 -14.560 1.00 93.38 165 PHE A O 1
ATOM 1341 N N . HIS A 1 166 ? -8.107 2.341 -14.990 1.00 92.19 166 HIS A N 1
ATOM 1342 C CA . HIS A 1 166 ? -9.160 1.357 -14.715 1.00 92.19 166 HIS A CA 1
ATOM 1343 C C . HIS A 1 166 ? -9.224 0.224 -15.746 1.00 92.19 166 HIS A C 1
ATOM 1345 O O . HIS A 1 166 ? -9.655 -0.876 -15.410 1.00 92.19 166 HIS A O 1
ATOM 1351 N N . HIS A 1 167 ? -8.760 0.456 -16.975 1.00 94.69 167 HIS A N 1
ATOM 1352 C CA . HIS A 1 167 ? -8.666 -0.583 -18.004 1.00 94.69 167 HIS A CA 1
ATOM 1353 C C . HIS A 1 167 ? -7.379 -1.419 -17.944 1.00 94.69 167 HIS A C 1
ATOM 1355 O O . HIS A 1 167 ? -7.199 -2.306 -18.781 1.00 94.69 167 HIS A O 1
ATOM 1361 N N . GLN A 1 168 ? -6.476 -1.173 -16.988 1.00 93.19 168 GLN A N 1
ATOM 1362 C CA . GLN A 1 168 ? -5.273 -1.994 -16.858 1.00 93.19 168 GLN A CA 1
ATOM 1363 C C . GLN A 1 168 ? -5.635 -3.439 -16.511 1.00 93.19 168 GLN A C 1
ATOM 1365 O O . GLN A 1 168 ? -6.427 -3.712 -15.608 1.00 93.19 168 GLN A O 1
ATOM 1370 N N . ARG A 1 169 ? -5.013 -4.384 -17.222 1.00 94.06 169 ARG A N 1
ATOM 1371 C CA . ARG A 1 169 ? -5.180 -5.813 -16.956 1.00 94.06 169 ARG A CA 1
ATOM 1372 C C . ARG A 1 169 ? -4.646 -6.138 -15.564 1.00 94.06 169 ARG A C 1
ATOM 1374 O O . ARG A 1 169 ? -3.466 -5.938 -15.292 1.00 94.06 169 ARG A O 1
ATOM 1381 N N . GLN A 1 170 ? -5.498 -6.715 -14.727 1.00 93.94 170 GLN A N 1
ATOM 1382 C CA . GLN A 1 170 ? -5.086 -7.277 -13.447 1.00 93.94 170 GLN A CA 1
ATOM 1383 C C . GLN A 1 170 ? -4.652 -8.728 -13.644 1.00 93.94 170 GLN A C 1
ATOM 1385 O O . GLN A 1 170 ? -5.355 -9.523 -14.270 1.00 93.94 170 GLN A O 1
ATOM 1390 N N . LEU A 1 171 ? -3.463 -9.051 -13.149 1.00 95.00 171 LEU A N 1
ATOM 1391 C CA . LEU A 1 171 ? -2.928 -10.405 -13.139 1.00 95.00 171 LEU A CA 1
ATOM 1392 C C . LEU A 1 171 ? -3.067 -10.971 -11.729 1.00 95.00 171 LEU A C 1
ATOM 1394 O O . LEU A 1 171 ? -2.825 -10.267 -10.751 1.00 95.00 171 LEU A O 1
ATOM 1398 N N . SER A 1 172 ? -3.415 -12.252 -11.634 1.00 96.25 172 SER A N 1
ATOM 1399 C CA . SER A 1 172 ? -3.267 -12.992 -10.374 1.00 96.25 172 SER A CA 1
ATOM 1400 C C . SER A 1 172 ? -1.789 -13.116 -9.980 1.00 96.25 172 SER A C 1
ATOM 1402 O O . SER A 1 172 ? -0.890 -12.912 -10.808 1.00 96.25 172 SER A O 1
ATOM 1404 N N . GLU A 1 173 ? -1.532 -13.486 -8.728 1.00 93.75 173 GLU A N 1
ATOM 1405 C CA . GLU A 1 173 ? -0.176 -13.742 -8.240 1.00 93.75 173 GLU A CA 1
ATOM 1406 C C . GLU A 1 173 ? 0.510 -14.857 -9.047 1.00 93.75 173 GLU A C 1
ATOM 1408 O O . GLU A 1 173 ? 1.611 -14.647 -9.562 1.00 93.75 173 GLU A O 1
ATOM 1413 N N . ASP A 1 174 ? -0.191 -15.970 -9.288 1.00 95.69 174 ASP A N 1
ATOM 1414 C CA . ASP A 1 174 ? 0.310 -17.101 -10.080 1.00 95.69 174 ASP A CA 1
ATOM 1415 C C . ASP A 1 174 ? 0.647 -16.700 -11.519 1.00 95.69 174 ASP A C 1
ATOM 1417 O O . ASP A 1 174 ? 1.713 -17.032 -12.038 1.00 95.69 174 ASP A O 1
ATOM 1421 N N . GLN A 1 175 ? -0.233 -15.931 -12.170 1.00 97.12 175 GLN A N 1
ATOM 1422 C CA . GLN A 1 175 ? 0.011 -15.434 -13.528 1.00 97.12 175 GLN A CA 1
ATOM 1423 C C . GLN A 1 175 ? 1.224 -14.502 -13.577 1.00 97.12 175 GLN A C 1
ATOM 1425 O O . GLN A 1 175 ? 2.045 -14.603 -14.490 1.00 97.12 175 GLN A O 1
ATOM 1430 N N . SER A 1 176 ? 1.345 -13.599 -12.603 1.00 96.50 176 SER A N 1
ATOM 1431 C CA . SER A 1 176 ? 2.458 -12.650 -12.519 1.00 96.50 176 SER A CA 1
ATOM 1432 C C . SER A 1 176 ? 3.782 -13.375 -12.291 1.00 96.50 176 SER A C 1
ATOM 1434 O O . SER A 1 176 ? 4.787 -13.061 -12.931 1.00 96.50 176 SER A O 1
ATOM 1436 N N . TYR A 1 177 ? 3.784 -14.382 -11.416 1.00 95.69 177 TYR A N 1
ATOM 1437 C CA . TYR A 1 177 ? 4.951 -15.212 -11.148 1.00 95.69 177 TYR A CA 1
ATOM 1438 C C . TYR A 1 177 ? 5.342 -16.061 -12.362 1.00 95.69 177 TYR A C 1
ATOM 1440 O O . TYR A 1 177 ? 6.510 -16.070 -12.752 1.00 95.69 177 TYR A O 1
ATOM 1448 N N . TYR A 1 178 ? 4.371 -16.698 -13.020 1.00 96.38 178 TYR A N 1
ATOM 1449 C CA . TYR A 1 178 ? 4.600 -17.452 -14.251 1.00 96.38 178 TYR A CA 1
ATOM 1450 C C . TYR A 1 178 ? 5.247 -16.578 -15.335 1.00 96.38 178 TYR A C 1
ATOM 1452 O O . TYR A 1 178 ? 6.297 -16.931 -15.872 1.00 96.38 178 TYR A O 1
ATOM 1460 N N . ILE A 1 179 ? 4.685 -15.392 -15.602 1.00 96.06 179 ILE A N 1
ATOM 1461 C CA . ILE A 1 179 ? 5.245 -14.441 -16.575 1.00 96.06 179 ILE A CA 1
ATOM 1462 C C . ILE A 1 179 ? 6.658 -14.007 -16.164 1.00 96.06 179 ILE A C 1
ATOM 1464 O O . ILE A 1 179 ? 7.547 -13.938 -17.009 1.00 96.06 179 ILE A O 1
ATOM 1468 N N . SER A 1 180 ? 6.899 -13.761 -14.875 1.00 96.38 180 SER A N 1
ATOM 1469 C CA . SER A 1 180 ? 8.233 -13.426 -14.364 1.00 96.38 180 SER A CA 1
ATOM 1470 C C . SER A 1 180 ? 9.269 -14.511 -14.672 1.00 96.38 180 SER A C 1
ATOM 1472 O O . SER A 1 180 ? 10.370 -14.195 -15.127 1.00 96.38 180 SER A O 1
ATOM 1474 N N . CYS A 1 181 ? 8.922 -15.785 -14.473 1.00 95.25 181 CYS A N 1
ATOM 1475 C CA . CYS A 1 181 ? 9.787 -16.919 -14.800 1.00 95.25 181 CYS A CA 1
ATOM 1476 C C . CYS A 1 181 ? 10.043 -17.049 -16.307 1.00 95.25 181 CYS A C 1
ATOM 1478 O O . CYS A 1 181 ? 11.146 -17.418 -16.697 1.00 95.25 181 CYS A O 1
ATOM 1480 N N . MET A 1 182 ? 9.068 -16.695 -17.148 1.00 95.12 182 MET A N 1
ATOM 1481 C CA . MET A 1 182 ? 9.257 -16.652 -18.602 1.00 95.12 182 MET A CA 1
ATOM 1482 C C . MET A 1 182 ? 10.202 -15.520 -19.037 1.00 95.12 182 MET A C 1
ATOM 1484 O O . MET A 1 182 ? 10.962 -15.689 -19.986 1.00 95.12 182 MET A O 1
ATOM 1488 N N . ILE A 1 183 ? 10.166 -14.370 -18.354 1.00 94.44 183 ILE A N 1
ATOM 1489 C CA . ILE A 1 183 ? 11.021 -13.209 -18.660 1.00 94.44 183 ILE A CA 1
ATOM 1490 C C . ILE A 1 183 ? 12.463 -13.437 -18.184 1.00 94.44 183 ILE A C 1
ATOM 1492 O O . ILE A 1 183 ? 13.409 -13.202 -18.934 1.00 94.44 183 ILE A O 1
ATOM 1496 N N . GLU A 1 184 ? 12.644 -13.883 -16.939 1.00 94.12 184 GLU A N 1
ATOM 1497 C CA . GLU A 1 184 ? 13.947 -14.269 -16.387 1.00 94.12 184 GLU A CA 1
ATOM 1498 C C . GLU A 1 184 ? 13.847 -15.676 -15.770 1.00 94.12 184 GLU A C 1
ATOM 1500 O O . GLU A 1 184 ? 13.389 -15.811 -14.626 1.00 94.12 184 GLU A O 1
ATOM 1505 N N . PRO A 1 185 ? 14.280 -16.729 -16.491 1.00 92.69 185 PRO A N 1
ATOM 1506 C CA . PRO A 1 185 ? 14.269 -18.094 -15.975 1.00 92.69 185 PRO A CA 1
ATOM 1507 C C . PRO A 1 185 ? 15.102 -18.244 -14.692 1.00 92.69 185 PRO A C 1
ATOM 1509 O O . PRO A 1 185 ? 16.101 -17.537 -14.522 1.00 92.69 185 PRO A O 1
ATOM 1512 N N . PRO A 1 186 ? 14.717 -19.142 -13.766 1.00 85.81 186 PRO A N 1
ATOM 1513 C CA . PRO A 1 186 ? 15.553 -19.501 -12.621 1.00 85.81 186 PRO A CA 1
ATOM 1514 C C . PRO A 1 186 ? 16.936 -19.991 -13.074 1.00 85.81 186 PRO A C 1
ATOM 1516 O O . PRO A 1 186 ? 17.040 -20.660 -14.101 1.00 85.81 186 PRO A O 1
ATOM 1519 N N . ALA A 1 187 ? 17.982 -19.695 -12.298 1.00 71.94 187 ALA A N 1
ATOM 1520 C CA . ALA A 1 187 ? 19.369 -20.042 -12.632 1.00 71.94 187 ALA A CA 1
ATOM 1521 C C . ALA A 1 187 ? 19.592 -21.551 -12.877 1.00 71.94 187 ALA A C 1
ATOM 1523 O O . ALA A 1 187 ? 20.445 -21.909 -13.683 1.00 71.94 187 ALA A O 1
ATOM 1524 N N . ASP A 1 188 ? 18.768 -22.414 -12.273 1.00 59.09 188 ASP A N 1
ATOM 1525 C CA . ASP A 1 188 ? 18.808 -23.875 -12.448 1.00 59.09 188 ASP A CA 1
ATOM 1526 C C . ASP A 1 188 ? 18.259 -24.359 -13.807 1.00 59.09 188 ASP A C 1
ATOM 1528 O O . ASP A 1 188 ? 18.230 -25.555 -14.080 1.00 59.09 188 ASP A O 1
ATOM 1532 N N . SER A 1 189 ? 17.814 -23.444 -14.675 1.00 57.31 189 SER A N 1
ATOM 1533 C CA . SER A 1 189 ? 17.259 -23.766 -16.001 1.00 57.31 189 SER A CA 1
ATOM 1534 C C . SER A 1 189 ? 18.315 -23.772 -17.115 1.00 57.31 189 SER A C 1
ATOM 1536 O O . SER A 1 189 ? 17.959 -23.899 -18.285 1.00 57.31 189 SER A O 1
ATOM 1538 N N . CYS A 1 190 ? 19.598 -23.597 -16.783 1.00 45.28 190 CYS A N 1
ATOM 1539 C CA . CYS A 1 190 ? 20.693 -23.781 -17.731 1.00 45.28 190 CYS A CA 1
ATOM 1540 C C . CYS A 1 190 ? 20.968 -25.287 -17.892 1.00 45.28 190 CYS A C 1
ATOM 1542 O O . CYS A 1 190 ? 21.387 -25.915 -16.919 1.00 45.28 190 CYS A O 1
ATOM 1544 N N . PRO A 1 191 ? 20.770 -25.887 -19.080 1.00 50.88 191 PRO A N 1
ATOM 1545 C CA . PRO A 1 191 ? 21.329 -27.202 -19.337 1.00 50.88 191 PRO A CA 1
ATOM 1546 C C . PRO A 1 191 ? 22.857 -27.064 -19.370 1.00 50.88 191 PRO A C 1
ATOM 1548 O O . PRO A 1 191 ? 23.377 -26.229 -20.114 1.00 50.88 191 PRO A O 1
ATOM 1551 N N . ASN A 1 192 ? 23.543 -27.838 -18.525 1.00 37.81 192 ASN A N 1
ATOM 1552 C CA . ASN A 1 192 ? 24.980 -28.101 -18.665 1.00 37.81 192 ASN A CA 1
ATOM 1553 C C . ASN A 1 192 ? 25.273 -28.803 -19.994 1.00 37.81 192 ASN A C 1
ATOM 1555 O O . ASN A 1 192 ? 24.433 -29.636 -20.410 1.00 37.81 192 ASN A O 1
#

InterPro domains:
  IPR001895 Ras guanine-nucleotide exchange factors catalytic domain [PF00617] (1-134)
  IPR001895 Ras guanine-nucleotide exchange factors catalytic domain [PS50009] (1-186)
  IPR001895 Ras guanine-nucleotide exchange factors catalytic domain [SM00147] (1-187)
  IPR008937 Ras-like guanine nucleotide exchange factor [PTHR23113] (1-188)
  IPR019804 Ras guanine-nucleotide exchange factor, conserved site [PS00720] (102-132)
  IPR023578 Ras guanine nucleotide exchange factor domain superfamily [SSF48366] (2-190)
  IPR036964 Ras guanine-nucleotide exchange factor, catalytic domain superfamily [G3DSA:1.10.840.10] (1-187)

Sequence (192 aa):
AHLLEKWIQIAGQCRALRNFSSLYAILSALQSNSIYRLKRTWAAVNKDTRSSFWKLSQIFSEDHNHLNCREILLQEGDTQGPCYGWRNHQAPVRTSLKTPTIPYLGTFLTDLIMLDTALPDFVEGQLINFEKRRKEAAILFCICHLQQSCHGYNLCQNPSFHLAFHHQRQLSEDQSYYISCMIEPPADSCPN